Protein AF-A0A930DMR0-F1 (afdb_monomer)

Foldseek 3Di:
DAQDCLQPLQAGHPFDFDWDQVCLVPHDDDAFFFFKFFQFWQDPPVRDTDGDDPPCADPVPRDNDPPTGTDIDTFGFHDDAFKKKKKDFDDWDALVQPDPDPCVVDGDIFTFIFMDINNHTDDLPSASGTAGDPCPPRNIDTDTAHPQWTQTGHSPRNPDPGLSPPPPCSIDGSVRTGTTTFFGPPPVVRTDGRD

Sequence (195 aa):
TIPTGSMENTIMAGSRVFGSRLVYRFGEVKRNDIAIFLYGYKCRNDGQTYRETDRGTCPLCGREDKRNQPIYYVKRVIGMPGDHIEIKKTGEVDASYITKLNVRSASGKIPVGTVYVNGEEIKENYLPEPMIVDGNQFPEIDVTVPDNCYFMMGDNRNNSADARFWGVNQFVKREKMLAKVYICYWPLNRFGMVK

pLDDT: mean 88.48, std 9.95, range [50.25, 98.62]

InterPro domains:
  IPR000223 Peptidase S26A, signal peptidase I [PR00727] (73-85)
  IPR000223 Peptidase S26A, signal peptidase I [PR00727] (145-164)
  IPR000223 Peptidase S26A, signal peptidase I [PTHR43390] (2-192)
  IPR000223 Peptidase S26A, signal peptidase I [TIGR02227] (113-189)
  IPR019533 Peptidase S26 [PF10502] (2-186)
  IPR019533 Peptidase S26 [cd06530] (1-181)
  IPR019757 Peptidase S26A, signal peptidase I, lysine active site [PS00760] (75-87)
  IPR036286 LexA/Signal peptidase-like superfamily [SSF51306] (1-194)

Structure (mmCIF, N/CA/C/O backbone):
data_AF-A0A930DMR0-F1
#
_entry.id   AF-A0A930DMR0-F1
#
loop_
_atom_site.group_PDB
_atom_site.id
_atom_site.type_symbol
_atom_site.label_atom_id
_atom_site.label_alt_id
_atom_site.label_comp_id
_atom_site.label_asym_id
_atom_site.label_entity_id
_atom_site.label_seq_id
_atom_site.pdbx_PDB_ins_code
_atom_site.Cartn_x
_atom_site.Cartn_y
_atom_site.Cartn_z
_atom_site.occupancy
_atom_site.B_iso_or_equiv
_atom_site.auth_seq_id
_atom_site.auth_comp_id
_atom_site.auth_asym_id
_atom_site.auth_atom_id
_atom_site.pdbx_PDB_model_num
ATOM 1 N N . THR A 1 1 ? 15.102 -7.385 3.796 1.00 83.38 1 THR A N 1
ATOM 2 C CA . THR A 1 1 ? 14.699 -6.764 5.075 1.00 83.38 1 THR A CA 1
ATOM 3 C C . THR A 1 1 ? 13.739 -5.640 4.793 1.00 83.38 1 THR A C 1
ATOM 5 O O . THR A 1 1 ? 13.904 -4.979 3.776 1.00 83.38 1 THR A O 1
ATOM 8 N N . ILE A 1 2 ? 12.746 -5.447 5.652 1.00 86.12 2 ILE A N 1
ATOM 9 C CA . ILE A 1 2 ? 11.727 -4.406 5.514 1.00 86.12 2 ILE A CA 1
ATOM 10 C C . ILE A 1 2 ? 12.267 -3.114 6.132 1.00 86.12 2 ILE A C 1
ATOM 12 O O . ILE A 1 2 ? 12.567 -3.112 7.326 1.00 86.12 2 ILE A O 1
ATOM 16 N N . PRO A 1 3 ? 12.446 -2.040 5.348 1.00 82.19 3 PRO A N 1
ATOM 17 C CA . PRO A 1 3 ? 13.171 -0.863 5.816 1.00 82.19 3 PRO A CA 1
ATOM 18 C C . PRO A 1 3 ? 12.309 0.101 6.641 1.00 82.19 3 PRO A C 1
ATOM 20 O O . PRO A 1 3 ? 12.854 0.848 7.444 1.00 82.19 3 PRO A O 1
ATOM 23 N N . THR A 1 4 ? 10.984 0.106 6.457 1.00 88.38 4 THR A N 1
ATOM 24 C CA . THR A 1 4 ? 10.085 1.118 7.040 1.00 88.38 4 THR A CA 1
ATOM 25 C C . THR A 1 4 ? 8.878 0.499 7.745 1.00 88.38 4 THR A C 1
ATOM 27 O O . THR A 1 4 ? 8.494 -0.635 7.466 1.00 88.38 4 THR A O 1
ATOM 30 N N . GLY A 1 5 ? 8.254 1.265 8.646 1.00 87.56 5 GLY A N 1
ATOM 31 C CA . GLY A 1 5 ? 7.064 0.875 9.418 1.00 87.56 5 GLY A CA 1
ATOM 32 C C . GLY A 1 5 ? 5.724 1.120 8.713 1.00 87.56 5 GLY A C 1
ATOM 33 O O . GLY A 1 5 ? 4.697 1.213 9.371 1.00 87.56 5 GLY A O 1
ATOM 34 N N . SER A 1 6 ? 5.699 1.248 7.384 1.00 89.31 6 SER A N 1
ATOM 35 C CA . SER A 1 6 ? 4.444 1.527 6.653 1.00 89.31 6 SER A CA 1
ATOM 36 C C . SER A 1 6 ? 3.433 0.369 6.665 1.00 89.31 6 SER A C 1
ATOM 38 O O . SER A 1 6 ? 2.252 0.578 6.414 1.00 89.31 6 SER A O 1
ATOM 40 N N . MET A 1 7 ? 3.897 -0.845 6.967 1.00 92.56 7 MET A N 1
ATOM 41 C CA . MET A 1 7 ? 3.078 -2.054 7.109 1.00 92.56 7 MET A CA 1
ATOM 42 C C . MET A 1 7 ? 3.017 -2.519 8.570 1.00 92.56 7 MET A C 1
ATOM 44 O O . MET A 1 7 ? 2.827 -3.701 8.824 1.00 92.56 7 MET A O 1
ATOM 48 N N . GLU A 1 8 ? 3.267 -1.635 9.540 1.00 86.44 8 GLU A N 1
ATOM 49 C CA . GLU A 1 8 ? 3.301 -2.002 10.961 1.00 86.44 8 GLU A CA 1
ATOM 50 C C . GLU A 1 8 ? 2.006 -2.691 11.421 1.00 86.44 8 GLU A C 1
ATOM 52 O O . GLU A 1 8 ? 0.954 -2.463 10.834 1.00 86.44 8 GLU A O 1
ATOM 57 N N . ASN A 1 9 ? 2.097 -3.516 12.471 1.00 84.50 9 ASN A N 1
ATOM 58 C CA . ASN A 1 9 ? 1.110 -4.523 12.900 1.00 84.50 9 ASN A CA 1
ATOM 59 C C . ASN A 1 9 ? 1.088 -5.788 12.020 1.00 84.50 9 ASN A C 1
ATOM 61 O O . ASN A 1 9 ? 0.971 -6.895 12.537 1.00 84.50 9 ASN A O 1
ATOM 65 N N . THR A 1 10 ? 1.344 -5.642 10.721 1.00 85.19 10 THR A N 1
ATOM 66 C CA . THR A 1 10 ? 1.381 -6.758 9.763 1.00 85.19 10 THR A CA 1
ATOM 67 C C . THR A 1 10 ? 2.808 -7.229 9.472 1.00 85.19 10 THR A C 1
ATOM 69 O O . THR A 1 10 ? 3.149 -8.405 9.594 1.00 85.19 10 THR A O 1
ATOM 72 N N . ILE A 1 11 ? 3.683 -6.291 9.111 1.00 86.06 11 ILE A N 1
ATOM 73 C CA . ILE A 1 11 ? 5.115 -6.479 8.891 1.00 86.06 11 ILE A CA 1
ATOM 74 C C . ILE A 1 11 ? 5.859 -5.294 9.511 1.00 86.06 11 ILE A C 1
ATOM 76 O O . ILE A 1 11 ? 5.866 -4.177 8.993 1.00 86.06 11 ILE A O 1
ATOM 80 N N . MET A 1 12 ? 6.552 -5.556 10.613 1.00 85.12 12 MET A N 1
ATOM 81 C CA . MET A 1 12 ? 7.315 -4.537 11.332 1.00 85.12 12 MET A CA 1
ATOM 82 C C . MET A 1 12 ? 8.614 -4.176 10.597 1.00 85.12 12 MET A C 1
ATOM 84 O O . MET A 1 12 ? 9.249 -5.043 9.982 1.00 85.12 12 MET A O 1
ATOM 88 N N . ALA A 1 13 ? 9.074 -2.931 10.742 1.00 86.56 13 ALA A N 1
ATOM 89 C CA . ALA A 1 13 ? 10.401 -2.521 10.283 1.00 86.56 13 ALA A CA 1
ATOM 90 C C . ALA A 1 13 ? 11.501 -3.431 10.872 1.00 86.56 13 ALA A C 1
ATOM 92 O O . ALA A 1 13 ? 11.400 -3.907 12.005 1.00 86.56 13 ALA A O 1
ATOM 93 N N . GLY A 1 14 ? 12.530 -3.722 10.075 1.00 86.62 14 GLY A N 1
ATOM 94 C CA . GLY A 1 14 ? 13.606 -4.657 10.418 1.00 86.62 14 GLY A CA 1
ATOM 95 C C . GLY A 1 14 ? 13.269 -6.138 10.199 1.00 86.62 14 GLY A C 1
ATOM 96 O O . GLY A 1 14 ? 14.177 -6.972 10.215 1.00 86.62 14 GLY A O 1
ATOM 97 N N . SER A 1 15 ? 12.003 -6.484 9.931 1.00 88.56 15 SER A N 1
ATOM 98 C CA . SER A 1 15 ? 11.612 -7.876 9.680 1.00 88.56 15 SER A CA 1
ATOM 99 C C . SER A 1 15 ? 12.205 -8.405 8.373 1.00 88.56 15 SER A C 1
ATOM 101 O O . SER A 1 15 ? 12.423 -7.662 7.404 1.00 88.56 15 SER A O 1
ATOM 103 N N . ARG A 1 16 ? 12.461 -9.712 8.314 1.00 89.44 16 ARG A N 1
ATOM 104 C CA . ARG A 1 16 ? 12.811 -10.409 7.073 1.00 89.44 16 ARG A CA 1
ATOM 105 C C . ARG A 1 16 ? 11.646 -11.292 6.666 1.00 89.44 16 ARG A C 1
ATOM 107 O O . ARG A 1 16 ? 11.113 -12.043 7.480 1.00 89.44 16 ARG A O 1
ATOM 114 N N . VAL A 1 17 ? 11.254 -11.162 5.404 1.00 90.69 17 VAL A N 1
ATOM 115 C CA . VAL A 1 17 ? 10.067 -11.814 4.864 1.00 90.69 17 VAL A CA 1
ATOM 116 C C . VAL A 1 17 ? 10.424 -12.678 3.669 1.00 90.69 17 VAL A C 1
ATOM 118 O O . VAL A 1 17 ? 11.337 -12.354 2.907 1.00 90.69 17 VAL A O 1
ATOM 121 N N . PHE A 1 18 ? 9.685 -13.765 3.507 1.00 89.50 18 PHE A N 1
ATOM 122 C CA . PHE A 1 18 ? 9.678 -14.574 2.305 1.00 89.50 18 PHE A CA 1
ATOM 123 C C . PHE A 1 18 ? 8.514 -14.134 1.418 1.00 89.50 18 PHE A C 1
ATOM 125 O O . PHE A 1 18 ? 7.365 -14.051 1.870 1.00 89.50 18 PHE A O 1
ATOM 132 N N . GLY A 1 19 ? 8.819 -13.863 0.151 1.00 87.50 19 GLY A N 1
ATOM 133 C CA . GLY A 1 19 ? 7.823 -13.562 -0.865 1.00 87.50 19 GLY A CA 1
ATOM 134 C C . GLY A 1 19 ? 8.024 -14.404 -2.118 1.00 87.50 19 GLY A C 1
ATOM 135 O O . GLY A 1 19 ? 9.156 -14.682 -2.511 1.00 87.50 19 GLY A O 1
ATOM 136 N N . SER A 1 20 ? 6.924 -14.800 -2.757 1.00 88.50 20 SER A N 1
ATOM 137 C CA . SER A 1 20 ? 6.944 -15.588 -3.988 1.00 88.50 20 SER A CA 1
ATOM 138 C C . SER A 1 20 ? 6.762 -14.693 -5.206 1.00 88.50 20 SER A C 1
ATOM 140 O O . SER A 1 20 ? 5.724 -14.049 -5.370 1.00 88.50 20 SER A O 1
ATOM 142 N N . ARG A 1 21 ? 7.763 -14.695 -6.091 1.00 87.88 21 ARG A N 1
ATOM 143 C CA . ARG A 1 21 ? 7.686 -14.048 -7.412 1.00 87.88 21 ARG A CA 1
ATOM 144 C C . ARG A 1 21 ? 6.840 -14.841 -8.407 1.00 87.88 21 ARG A C 1
ATOM 146 O O . ARG A 1 21 ? 6.304 -14.277 -9.355 1.00 87.88 21 ARG A O 1
ATOM 153 N N . LEU A 1 22 ? 6.727 -16.155 -8.200 1.00 81.31 22 LEU A N 1
ATOM 154 C CA . LEU A 1 22 ? 6.021 -17.057 -9.114 1.00 81.31 22 LEU A CA 1
ATOM 155 C C . LEU A 1 22 ? 4.528 -16.727 -9.192 1.00 81.31 22 LEU A C 1
ATOM 157 O O . LEU A 1 22 ? 3.945 -16.840 -10.264 1.00 81.31 22 LEU A O 1
ATOM 161 N N . VAL A 1 23 ? 3.945 -16.251 -8.087 1.00 82.56 23 VAL A N 1
ATOM 162 C CA . VAL A 1 23 ? 2.521 -15.890 -8.003 1.00 82.56 23 VAL A CA 1
ATOM 163 C C . VAL A 1 23 ? 2.161 -14.820 -9.021 1.00 82.56 23 VAL A C 1
ATOM 165 O O . VAL A 1 23 ? 1.195 -14.986 -9.746 1.00 82.56 23 VAL A O 1
ATOM 168 N N . TYR A 1 24 ? 2.948 -13.752 -9.133 1.00 87.38 24 TYR A N 1
ATOM 169 C CA . TYR A 1 24 ? 2.635 -12.675 -10.077 1.00 87.38 24 TYR A CA 1
ATOM 170 C C . TYR A 1 24 ? 3.151 -12.941 -11.489 1.00 87.38 24 TYR A C 1
ATOM 172 O O . TYR A 1 24 ? 2.665 -12.319 -12.433 1.00 87.38 24 TYR A O 1
ATOM 180 N N . ARG A 1 25 ? 4.091 -13.884 -11.644 1.00 82.62 25 ARG A N 1
ATOM 181 C CA . ARG A 1 25 ? 4.576 -14.343 -12.950 1.00 82.62 25 ARG A CA 1
ATOM 182 C C . ARG A 1 25 ? 3.583 -15.263 -13.662 1.00 82.62 25 ARG A C 1
ATOM 184 O O . ARG A 1 25 ? 3.465 -15.169 -14.876 1.00 82.62 25 ARG A O 1
ATOM 191 N N . PHE A 1 26 ? 2.914 -16.150 -12.928 1.00 82.19 26 PHE A N 1
ATOM 192 C CA . PHE A 1 26 ? 2.044 -17.189 -13.499 1.00 82.19 26 PHE A CA 1
ATOM 193 C C . PHE A 1 26 ? 0.591 -17.117 -13.028 1.00 82.19 26 PHE A C 1
ATOM 195 O O . PHE A 1 26 ? -0.236 -17.901 -13.477 1.00 82.19 26 PHE A O 1
ATOM 202 N N . GLY A 1 27 ? 0.276 -16.200 -12.121 1.00 86.69 27 GLY A N 1
ATOM 203 C CA . GLY A 1 27 ? -1.064 -15.993 -11.599 1.00 86.69 27 GLY A CA 1
ATOM 204 C C . GLY A 1 27 ? -1.421 -14.517 -11.528 1.00 86.69 27 GLY A C 1
ATOM 205 O O . GLY A 1 27 ? -0.739 -13.646 -12.076 1.00 86.69 27 GLY A O 1
ATOM 206 N N . GLU A 1 28 ? -2.518 -14.254 -10.835 1.00 87.94 28 GLU A N 1
ATOM 207 C CA . GLU A 1 28 ? -3.099 -12.927 -10.704 1.00 87.94 28 GLU A CA 1
ATOM 208 C C . GLU A 1 28 ? -2.800 -12.329 -9.332 1.00 87.94 28 GLU A C 1
ATOM 210 O O . GLU A 1 28 ? -2.684 -13.035 -8.326 1.00 87.94 28 GLU A O 1
ATOM 215 N N . VAL A 1 29 ? -2.680 -11.004 -9.307 1.00 94.38 29 VAL A N 1
ATOM 216 C CA . VAL A 1 29 ? -2.697 -10.235 -8.063 1.00 94.38 29 VAL A CA 1
ATOM 217 C C . VAL A 1 29 ? -4.107 -10.318 -7.489 1.00 94.38 29 VAL A C 1
ATOM 219 O O . VAL A 1 29 ? -5.074 -10.227 -8.243 1.00 94.38 29 VAL A O 1
ATOM 222 N N . LYS A 1 30 ? -4.240 -10.477 -6.174 1.00 95.25 30 LYS A N 1
ATOM 223 C CA . LYS A 1 30 ? -5.538 -10.495 -5.494 1.00 95.25 30 LYS A CA 1
ATOM 224 C C . LYS A 1 30 ? -5.656 -9.334 -4.517 1.00 95.25 30 LYS A C 1
ATOM 226 O O . LYS A 1 30 ? -4.662 -8.882 -3.946 1.00 95.25 30 LYS A O 1
ATOM 231 N N . ARG A 1 31 ? -6.892 -8.884 -4.281 1.00 95.50 31 ARG A N 1
ATOM 232 C CA . ARG A 1 31 ? -7.194 -7.930 -3.207 1.00 95.50 31 ARG A CA 1
ATOM 233 C C . ARG A 1 31 ? -6.685 -8.489 -1.878 1.00 95.50 31 ARG A C 1
ATOM 235 O O . ARG A 1 31 ? -6.762 -9.694 -1.640 1.00 95.50 31 ARG A O 1
ATOM 242 N N . ASN A 1 32 ? -6.176 -7.608 -1.026 1.00 94.69 32 ASN A N 1
ATOM 243 C CA . ASN A 1 32 ? -5.527 -7.896 0.252 1.00 94.69 32 ASN A CA 1
ATOM 244 C C . ASN A 1 32 ? -4.160 -8.584 0.168 1.00 94.69 32 ASN A C 1
ATOM 246 O O . ASN A 1 32 ? -3.552 -8.805 1.217 1.00 94.69 32 ASN A O 1
ATOM 250 N N . ASP A 1 33 ? -3.628 -8.864 -1.026 1.00 95.44 33 ASP A N 1
ATOM 251 C CA . ASP A 1 33 ? -2.248 -9.320 -1.143 1.00 95.44 33 ASP A CA 1
ATOM 252 C C . ASP A 1 33 ? -1.291 -8.259 -0.598 1.00 95.44 33 ASP A C 1
ATOM 254 O O . ASP A 1 33 ? -1.379 -7.077 -0.930 1.00 95.44 33 ASP A O 1
ATOM 258 N N . ILE A 1 34 ? -0.319 -8.694 0.199 1.00 95.75 34 ILE A N 1
ATOM 259 C CA . ILE A 1 34 ? 0.804 -7.848 0.587 1.00 95.75 34 ILE A CA 1
ATOM 260 C C . ILE A 1 34 ? 1.874 -8.020 -0.476 1.00 95.75 34 ILE A C 1
ATOM 262 O O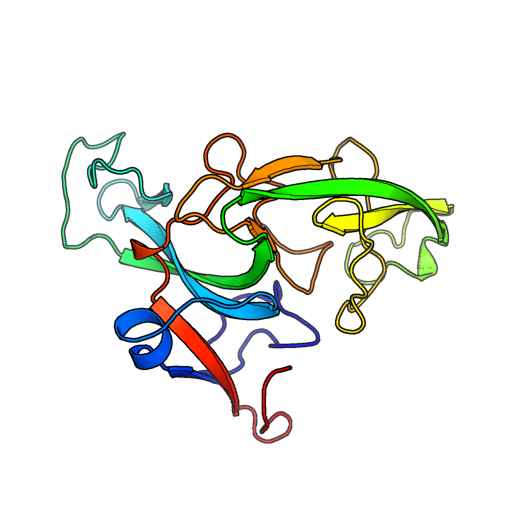 . ILE A 1 34 ? 2.518 -9.067 -0.577 1.00 95.75 34 ILE A O 1
ATOM 266 N N . ALA A 1 35 ? 2.035 -7.004 -1.310 1.00 95.56 35 ALA A N 1
ATOM 267 C CA . ALA A 1 35 ? 2.852 -7.077 -2.503 1.00 95.56 35 ALA A CA 1
ATOM 268 C C . ALA A 1 35 ? 4.138 -6.270 -2.358 1.00 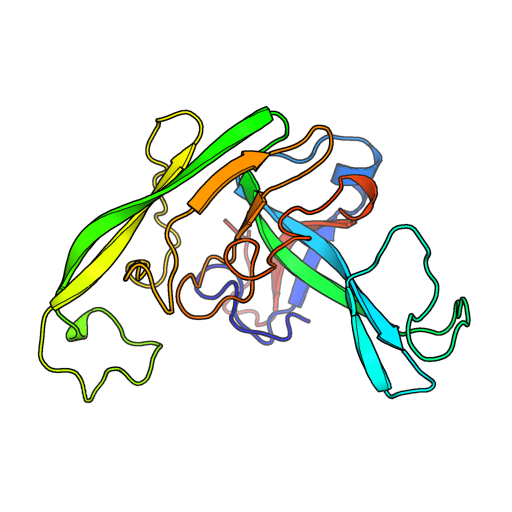95.56 35 ALA A C 1
ATOM 270 O O . ALA A 1 35 ? 4.133 -5.140 -1.870 1.00 95.56 35 ALA A O 1
ATOM 271 N N . ILE A 1 36 ? 5.226 -6.845 -2.860 1.00 94.69 36 ILE A N 1
ATOM 272 C CA . ILE A 1 36 ? 6.455 -6.140 -3.199 1.00 94.69 36 ILE A CA 1
ATOM 273 C C . ILE A 1 36 ? 6.341 -5.705 -4.657 1.00 94.69 36 ILE A C 1
ATOM 275 O O . ILE A 1 36 ? 6.090 -6.543 -5.529 1.00 94.69 36 ILE A O 1
ATOM 279 N N . PHE A 1 37 ? 6.559 -4.425 -4.930 1.00 93.69 37 PHE A N 1
ATOM 280 C CA . PHE A 1 37 ? 6.542 -3.874 -6.284 1.00 93.69 37 PHE A CA 1
ATOM 281 C C . PHE A 1 37 ? 7.657 -2.848 -6.479 1.00 93.69 37 PHE A C 1
ATOM 283 O O . PHE A 1 37 ? 8.183 -2.283 -5.514 1.00 93.69 37 PHE A O 1
ATOM 290 N N . LEU A 1 38 ? 8.041 -2.640 -7.737 1.00 91.75 38 LEU A N 1
ATOM 291 C CA . LEU A 1 38 ? 8.982 -1.597 -8.126 1.00 91.75 38 LEU A CA 1
ATOM 292 C C . LEU A 1 38 ? 8.270 -0.245 -8.035 1.00 91.75 38 LEU A C 1
ATOM 294 O O . LEU A 1 38 ? 7.348 0.032 -8.795 1.00 91.75 38 LEU A O 1
ATOM 298 N N . TYR A 1 39 ? 8.668 0.574 -7.065 1.00 90.56 39 TYR A N 1
ATOM 299 C CA . TYR A 1 39 ? 8.138 1.927 -6.909 1.00 90.56 39 TYR A CA 1
ATOM 300 C C . TYR A 1 39 ? 8.871 2.904 -7.827 1.00 90.56 39 TYR A C 1
ATOM 302 O O . TYR A 1 39 ? 8.273 3.802 -8.409 1.00 90.56 39 TYR A O 1
ATOM 310 N N . GLY A 1 40 ? 10.180 2.737 -7.967 1.00 89.06 40 GLY A N 1
ATOM 311 C CA . GLY A 1 40 ? 10.995 3.663 -8.729 1.00 89.06 40 GLY A CA 1
ATOM 312 C C . GLY A 1 40 ? 12.460 3.309 -8.649 1.00 89.06 40 GLY A C 1
ATOM 313 O O . GLY A 1 40 ? 12.825 2.159 -8.402 1.00 89.06 40 GLY A O 1
ATOM 314 N N . TYR A 1 41 ? 13.308 4.308 -8.823 1.00 86.50 41 TYR A N 1
ATOM 315 C CA . TYR A 1 41 ? 14.745 4.140 -8.744 1.00 86.50 41 TYR A CA 1
ATOM 316 C C . TYR A 1 41 ? 15.417 5.378 -8.159 1.00 86.50 41 TYR A C 1
ATOM 318 O O . TYR A 1 41 ? 14.928 6.502 -8.282 1.00 86.50 41 TYR A O 1
ATOM 326 N N . LYS A 1 42 ? 16.576 5.167 -7.543 1.00 87.88 42 LYS A N 1
ATOM 327 C CA . LYS A 1 42 ? 17.515 6.232 -7.210 1.00 87.88 42 LYS A CA 1
ATOM 328 C C . LYS A 1 42 ? 18.499 6.382 -8.359 1.00 87.88 42 LYS A C 1
ATOM 330 O O . LYS A 1 42 ? 19.207 5.428 -8.703 1.00 87.88 42 LYS A O 1
ATOM 335 N N . CYS A 1 43 ? 18.527 7.564 -8.958 1.00 85.00 43 CYS A N 1
ATOM 336 C CA . CYS A 1 43 ? 19.478 7.896 -10.002 1.00 85.00 43 CYS A CA 1
ATOM 337 C C . CYS A 1 43 ? 20.882 7.989 -9.402 1.00 85.00 43 CYS A C 1
ATOM 339 O O . CYS A 1 43 ? 21.101 8.632 -8.374 1.00 85.00 43 CYS A O 1
ATOM 341 N N . ARG A 1 44 ? 21.851 7.332 -10.041 1.00 83.56 44 ARG A N 1
ATOM 342 C CA . ARG A 1 44 ? 23.237 7.334 -9.559 1.00 83.56 44 ARG A CA 1
ATOM 343 C C . ARG A 1 44 ? 23.927 8.689 -9.742 1.00 83.56 44 ARG A C 1
ATOM 345 O O . ARG A 1 44 ? 24.800 9.023 -8.949 1.00 83.56 44 ARG A O 1
ATOM 352 N N . ASN A 1 45 ? 23.567 9.433 -10.787 1.00 82.81 45 ASN A N 1
ATOM 353 C CA . ASN A 1 45 ? 24.294 10.640 -11.185 1.00 82.81 45 ASN A CA 1
ATOM 354 C C . ASN A 1 45 ? 23.895 11.875 -10.377 1.00 82.81 45 ASN A C 1
ATOM 356 O O . ASN A 1 45 ? 24.768 12.641 -9.991 1.00 82.81 45 ASN A O 1
ATOM 360 N N . ASP A 1 46 ? 22.599 12.073 -10.133 1.00 83.50 46 ASP A N 1
ATOM 361 C CA . ASP A 1 46 ? 22.098 13.211 -9.348 1.00 83.50 46 ASP A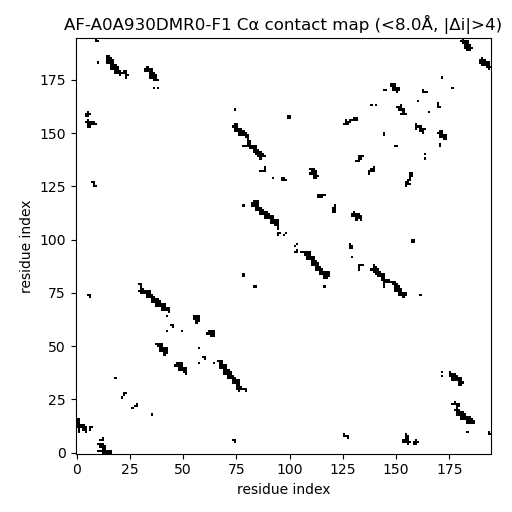 CA 1
ATOM 362 C C . ASP A 1 46 ? 21.751 12.827 -7.897 1.00 83.50 46 ASP A C 1
ATOM 364 O O . ASP A 1 46 ? 21.549 13.699 -7.057 1.00 83.50 46 ASP A O 1
ATOM 368 N N . GLY A 1 47 ? 21.694 11.527 -7.580 1.00 82.81 47 GLY A N 1
ATOM 369 C CA . GLY A 1 47 ? 21.356 11.019 -6.252 1.00 82.81 47 GLY A CA 1
ATOM 370 C C . GLY A 1 47 ? 19.870 11.106 -5.890 1.00 82.81 47 GLY A C 1
ATOM 371 O O . GLY A 1 47 ? 19.497 10.665 -4.800 1.00 82.81 47 GLY A O 1
ATOM 372 N N . GLN A 1 48 ? 19.024 11.626 -6.778 1.00 86.25 48 GLN A N 1
ATOM 373 C CA . GLN A 1 48 ? 17.602 11.834 -6.545 1.00 86.25 48 GLN A CA 1
ATOM 374 C C . GLN A 1 48 ? 16.800 10.556 -6.786 1.00 86.25 48 GLN A C 1
ATOM 376 O O . GLN A 1 48 ? 17.205 9.640 -7.507 1.00 86.25 48 GLN A O 1
ATOM 381 N N . THR A 1 49 ? 15.638 10.487 -6.140 1.00 86.00 49 THR A N 1
ATOM 382 C CA . THR A 1 49 ? 14.694 9.384 -6.309 1.00 86.00 49 THR A CA 1
ATOM 383 C C . THR A 1 49 ? 13.607 9.784 -7.283 1.00 86.00 49 THR A C 1
ATOM 385 O O . THR A 1 49 ? 12.935 10.794 -7.091 1.00 86.00 49 THR A O 1
ATOM 388 N N . TYR A 1 50 ? 13.395 8.943 -8.284 1.00 83.50 50 TYR A N 1
ATOM 389 C CA . TYR A 1 50 ? 12.335 9.109 -9.257 1.00 83.50 50 TYR A CA 1
ATOM 390 C C . TYR A 1 50 ? 11.402 7.919 -9.180 1.00 83.50 50 TYR A C 1
ATOM 392 O O . TYR A 1 50 ? 11.832 6.765 -9.095 1.00 83.50 50 TYR A O 1
ATOM 400 N N . ARG A 1 51 ? 10.106 8.205 -9.240 1.00 80.94 51 ARG A N 1
ATOM 401 C CA . ARG A 1 51 ? 9.136 7.173 -9.566 1.00 80.94 51 ARG A CA 1
ATOM 402 C C . ARG A 1 51 ? 9.388 6.727 -10.998 1.00 80.94 51 ARG A C 1
ATOM 404 O O . ARG A 1 51 ? 9.696 7.551 -11.859 1.00 80.94 51 ARG A O 1
ATOM 411 N N . GLU A 1 52 ? 9.306 5.426 -11.235 1.00 68.25 52 GLU A N 1
ATOM 412 C CA . GLU A 1 52 ? 9.490 4.912 -12.584 1.00 68.25 52 GLU A CA 1
ATOM 413 C C . GLU A 1 52 ? 8.394 5.492 -13.484 1.00 68.25 52 GLU A C 1
ATOM 415 O O . GLU A 1 52 ? 7.204 5.325 -13.220 1.00 68.25 52 GLU A O 1
ATOM 420 N N . THR A 1 53 ? 8.810 6.222 -14.515 1.00 59.47 53 THR A N 1
ATOM 421 C CA . THR A 1 53 ? 7.953 6.585 -15.643 1.00 59.47 53 THR A CA 1
ATOM 422 C C . THR A 1 53 ? 8.230 5.591 -16.762 1.00 59.47 53 THR A C 1
ATOM 424 O O . THR A 1 53 ? 9.320 5.017 -16.820 1.00 59.47 53 THR A O 1
ATOM 427 N N . ASP A 1 54 ? 7.283 5.415 -17.682 1.00 54.41 54 ASP A N 1
ATOM 428 C CA . ASP A 1 54 ? 7.401 4.479 -18.815 1.00 54.41 54 ASP A CA 1
ATOM 429 C C . ASP A 1 54 ? 8.655 4.694 -19.682 1.00 54.41 54 ASP A C 1
ATOM 431 O O . ASP A 1 54 ? 8.998 3.850 -20.501 1.00 54.41 54 ASP A O 1
ATOM 435 N N . ARG A 1 55 ? 9.357 5.819 -19.500 1.00 57.78 55 ARG A N 1
ATOM 436 C CA . ARG A 1 55 ? 10.535 6.197 -20.277 1.00 57.78 55 ARG A CA 1
ATOM 437 C C . ARG A 1 55 ? 11.857 5.658 -19.733 1.00 57.78 55 ARG A C 1
ATOM 439 O O . ARG A 1 55 ? 12.834 5.775 -20.449 1.00 57.78 55 ARG A O 1
ATOM 446 N N . GLY A 1 56 ? 11.947 5.151 -18.496 1.00 63.12 56 GLY A N 1
ATOM 447 C CA . GLY A 1 56 ? 13.200 4.597 -17.925 1.00 63.12 56 GLY A CA 1
ATOM 448 C C . GLY A 1 56 ? 14.398 5.568 -17.800 1.00 63.12 56 GLY A C 1
ATOM 449 O O . GLY A 1 56 ? 15.412 5.236 -17.184 1.00 63.12 56 GLY A O 1
ATOM 450 N N . THR A 1 57 ? 14.272 6.779 -18.339 1.00 72.69 57 THR A N 1
ATOM 451 C CA . THR A 1 57 ? 15.285 7.833 -18.394 1.00 72.69 57 THR A CA 1
ATOM 452 C C . THR A 1 57 ? 15.148 8.773 -17.205 1.00 72.69 57 THR A C 1
ATOM 454 O O . THR A 1 57 ? 14.044 9.210 -16.872 1.00 72.69 57 THR A O 1
ATOM 457 N N . CYS A 1 58 ? 16.273 9.128 -16.580 1.00 76.00 58 CYS A N 1
ATOM 458 C CA . CYS A 1 58 ? 16.282 10.165 -15.551 1.00 76.00 58 CYS A CA 1
ATOM 459 C C . CYS A 1 58 ? 15.867 11.523 -16.154 1.00 76.00 58 CYS A C 1
ATOM 461 O O . CYS A 1 58 ? 16.513 11.968 -17.106 1.00 76.00 58 CYS A O 1
ATOM 463 N N . PRO A 1 59 ? 14.851 12.215 -15.602 1.00 77.94 59 PRO A N 1
ATOM 464 C CA . PRO A 1 59 ? 14.354 13.469 -16.168 1.00 77.94 59 PRO A CA 1
ATOM 465 C C . PRO A 1 59 ? 15.357 14.624 -16.066 1.00 77.94 59 PRO A C 1
ATOM 467 O O . PRO A 1 59 ? 15.286 15.544 -16.873 1.00 77.94 59 PRO A O 1
ATOM 470 N N . LEU A 1 60 ? 16.292 14.586 -15.108 1.00 80.19 60 LEU A N 1
ATOM 471 C CA . LEU A 1 60 ? 17.312 15.629 -14.965 1.00 80.19 60 LEU A CA 1
ATOM 472 C C . LEU A 1 60 ? 18.551 15.363 -15.819 1.00 80.19 60 LEU A C 1
ATOM 474 O O . LEU A 1 60 ? 19.017 16.254 -16.519 1.00 80.19 60 LEU A O 1
ATOM 478 N N . CYS A 1 61 ? 19.111 14.152 -15.764 1.00 78.06 61 CYS A N 1
ATOM 479 C CA . CYS A 1 61 ? 20.375 13.870 -16.451 1.00 78.06 61 CYS A CA 1
ATOM 480 C C . CYS A 1 61 ? 20.207 13.286 -17.863 1.00 78.06 61 CYS A C 1
ATOM 482 O O . CYS A 1 61 ? 21.201 13.139 -18.573 1.00 78.06 61 CYS A O 1
ATOM 484 N N . GLY A 1 62 ? 18.980 12.940 -18.274 1.00 74.50 62 GLY A N 1
ATOM 485 C CA . GLY A 1 62 ? 18.657 12.476 -19.627 1.00 74.50 62 GLY A CA 1
ATOM 486 C C . GLY A 1 62 ? 19.205 11.093 -19.989 1.00 74.50 62 GLY A C 1
ATOM 487 O O . GLY A 1 62 ? 19.195 10.726 -21.160 1.00 74.50 62 GLY A O 1
ATOM 488 N N . ARG A 1 63 ? 19.705 10.318 -19.016 1.00 69.69 63 ARG A N 1
ATOM 489 C CA . ARG A 1 63 ? 20.296 8.991 -19.255 1.00 69.69 63 ARG A CA 1
ATOM 490 C C . ARG A 1 63 ? 19.347 7.870 -18.843 1.00 69.69 63 ARG A C 1
ATOM 492 O O . ARG A 1 63 ? 18.845 7.867 -17.717 1.00 69.69 63 ARG A O 1
ATOM 499 N N . GLU A 1 64 ? 19.165 6.896 -19.730 1.00 69.00 64 GLU A N 1
ATOM 500 C CA . GLU A 1 64 ? 18.737 5.548 -19.352 1.00 69.00 64 GLU A CA 1
ATOM 501 C C . GLU A 1 64 ? 19.922 4.865 -18.670 1.00 69.00 64 GLU A C 1
ATOM 503 O O . GLU A 1 64 ? 20.947 4.600 -19.303 1.00 69.00 64 GLU A O 1
ATOM 508 N N . ASP A 1 65 ? 19.827 4.613 -17.366 1.00 63.84 65 ASP A N 1
ATOM 509 C CA . ASP A 1 65 ? 20.923 3.981 -16.636 1.00 63.84 65 ASP A CA 1
ATOM 510 C C . ASP A 1 65 ? 20.476 2.665 -16.001 1.00 63.84 65 ASP A C 1
ATOM 512 O O . ASP A 1 65 ? 19.820 2.627 -14.959 1.00 63.84 65 ASP A O 1
ATOM 516 N N . LYS A 1 66 ? 20.913 1.560 -16.618 1.00 66.56 66 LYS A N 1
ATOM 517 C CA . LYS A 1 66 ? 20.749 0.185 -16.114 1.00 66.56 66 LYS A CA 1
ATOM 518 C C . LYS A 1 66 ? 21.423 -0.039 -14.750 1.00 66.56 66 LYS A C 1
ATOM 520 O O . LYS A 1 66 ? 21.235 -1.095 -14.153 1.00 66.56 66 LYS A O 1
ATOM 525 N N . ARG A 1 67 ? 22.229 0.915 -14.266 1.00 70.69 67 ARG A N 1
ATOM 526 C CA . ARG A 1 67 ? 22.898 0.884 -12.956 1.00 70.69 67 ARG A CA 1
ATOM 527 C C . ARG A 1 67 ? 22.179 1.703 -11.881 1.00 70.69 67 ARG A C 1
ATOM 529 O O . ARG A 1 67 ? 22.687 1.777 -10.761 1.00 70.69 67 ARG A O 1
ATOM 536 N N . ASN A 1 68 ? 21.028 2.307 -12.184 1.00 79.56 68 ASN A N 1
ATOM 537 C CA . ASN A 1 68 ? 20.201 2.949 -11.165 1.00 79.56 68 ASN A CA 1
ATOM 538 C C . ASN A 1 68 ? 19.740 1.929 -10.120 1.00 79.56 68 ASN A C 1
ATOM 540 O O . ASN A 1 68 ? 19.470 0.769 -10.430 1.00 79.56 68 ASN A O 1
ATOM 544 N N . GLN A 1 69 ? 19.663 2.364 -8.862 1.00 84.00 69 GLN A N 1
ATOM 545 C CA . GLN A 1 69 ? 19.288 1.471 -7.770 1.00 84.00 69 GLN A CA 1
ATOM 546 C C . GLN A 1 69 ? 17.760 1.372 -7.702 1.00 84.00 69 GLN A C 1
ATOM 548 O O . GLN A 1 69 ? 17.117 2.394 -7.453 1.00 84.00 69 GLN A O 1
ATOM 553 N N . PRO A 1 70 ? 17.158 0.187 -7.910 1.00 88.00 70 PRO A N 1
ATOM 554 C CA . PRO A 1 70 ? 15.712 0.035 -7.838 1.00 88.00 70 PRO A CA 1
ATOM 555 C C . PRO A 1 70 ? 15.223 0.217 -6.400 1.00 88.00 70 PRO A C 1
ATOM 557 O O . PRO A 1 70 ? 15.841 -0.255 -5.443 1.00 88.00 70 PRO A O 1
ATOM 560 N N . ILE A 1 71 ? 14.079 0.877 -6.257 1.00 89.94 71 ILE A N 1
ATOM 561 C CA . ILE A 1 71 ? 13.406 1.108 -4.984 1.00 89.94 71 ILE A CA 1
ATOM 562 C C . ILE A 1 71 ? 12.138 0.271 -4.969 1.00 89.94 71 ILE A C 1
ATOM 564 O O . ILE A 1 71 ? 11.229 0.467 -5.777 1.00 89.94 71 ILE A O 1
ATOM 568 N N . TYR A 1 72 ? 12.075 -0.650 -4.015 1.00 91.62 72 TYR A N 1
ATOM 569 C CA . TYR A 1 72 ? 10.935 -1.533 -3.826 1.00 91.62 72 TYR A CA 1
ATOM 570 C C . TYR A 1 72 ? 10.106 -1.089 -2.637 1.00 91.62 72 TYR A C 1
ATOM 572 O O . TYR A 1 72 ? 10.650 -0.815 -1.564 1.00 91.62 72 TYR A O 1
ATOM 580 N N . TYR A 1 73 ? 8.792 -1.062 -2.814 1.00 94.06 73 TYR A N 1
ATOM 581 C CA . TYR A 1 73 ? 7.844 -0.812 -1.736 1.00 94.06 73 TYR A CA 1
ATOM 582 C C . TYR A 1 73 ? 7.083 -2.090 -1.408 1.00 94.06 73 TYR A C 1
ATOM 584 O O . TYR A 1 73 ? 6.909 -2.964 -2.256 1.00 94.06 73 TYR A O 1
ATOM 592 N N . VAL A 1 74 ? 6.636 -2.176 -0.156 1.00 95.06 74 VAL A N 1
ATOM 593 C CA . VAL A 1 74 ? 5.705 -3.203 0.316 1.00 95.06 74 VAL A CA 1
ATOM 594 C C . VAL A 1 74 ? 4.435 -2.504 0.774 1.00 95.06 74 VAL A C 1
ATOM 596 O O . VAL A 1 74 ? 4.517 -1.574 1.585 1.00 95.06 74 VAL A O 1
ATOM 599 N N . LYS A 1 75 ? 3.299 -2.892 0.194 1.00 96.69 75 LYS A N 1
ATOM 600 C CA . LYS A 1 75 ? 1.960 -2.352 0.477 1.00 96.69 75 LYS A CA 1
ATOM 601 C C . LYS A 1 75 ? 0.912 -3.449 0.288 1.00 96.69 75 LYS A C 1
ATOM 603 O O . LYS A 1 75 ? 1.191 -4.453 -0.371 1.00 96.69 75 LYS A O 1
ATOM 608 N N . ARG A 1 76 ? -0.282 -3.244 0.831 1.00 97.44 76 ARG A N 1
ATOM 609 C CA . ARG A 1 76 ? -1.455 -4.079 0.579 1.00 97.44 76 ARG A CA 1
ATOM 610 C C . ARG A 1 76 ? -2.175 -3.618 -0.686 1.00 97.44 76 ARG A C 1
ATOM 612 O O . ARG A 1 76 ? -2.304 -2.417 -0.927 1.00 97.44 76 ARG A O 1
ATOM 619 N N . VAL A 1 77 ? -2.631 -4.573 -1.490 1.00 97.94 77 VAL A N 1
ATOM 620 C CA . VAL A 1 77 ? -3.505 -4.331 -2.645 1.00 97.94 77 VAL A CA 1
ATOM 621 C C . VAL A 1 77 ? -4.907 -4.028 -2.127 1.00 97.94 77 VAL A C 1
ATOM 623 O O . VAL A 1 77 ? -5.586 -4.929 -1.635 1.00 97.94 77 VAL A O 1
ATOM 626 N N . ILE A 1 78 ? -5.331 -2.771 -2.227 1.00 98.12 78 ILE A N 1
ATOM 627 C CA . ILE A 1 78 ? -6.663 -2.336 -1.797 1.00 98.12 78 ILE A CA 1
ATOM 628 C C . ILE A 1 78 ? -7.625 -2.272 -2.969 1.00 98.12 78 ILE A C 1
ATOM 630 O O . ILE A 1 78 ? -8.727 -2.777 -2.819 1.00 98.12 78 ILE A O 1
ATOM 634 N N . GLY A 1 79 ? -7.215 -1.715 -4.111 1.00 97.88 79 GLY A N 1
ATOM 635 C CA . GLY A 1 79 ? -8.031 -1.622 -5.326 1.00 97.88 79 GLY A CA 1
ATOM 636 C C . GLY A 1 79 ? -7.472 -2.461 -6.472 1.00 97.88 79 GLY A C 1
ATOM 637 O O . GLY A 1 79 ? -6.264 -2.454 -6.726 1.00 97.88 79 GLY A O 1
ATOM 638 N N . MET A 1 80 ? -8.365 -3.174 -7.143 1.00 98.25 80 MET A N 1
ATOM 639 C CA . MET A 1 80 ? -8.164 -4.007 -8.324 1.00 98.25 80 MET A CA 1
ATOM 640 C C . MET A 1 80 ? -8.522 -3.221 -9.595 1.00 98.25 80 MET A C 1
ATOM 642 O O . MET A 1 80 ? -9.244 -2.232 -9.491 1.00 98.25 80 MET A O 1
ATOM 646 N N . PRO A 1 81 ? -8.061 -3.645 -10.788 1.00 98.25 81 PRO A N 1
ATOM 647 C CA . PRO A 1 81 ? -8.471 -3.031 -12.049 1.00 98.25 81 PRO A CA 1
ATOM 648 C C . PRO A 1 81 ? -9.995 -2.891 -12.158 1.00 98.25 81 PRO A C 1
ATOM 650 O O . PRO A 1 81 ? -10.713 -3.862 -11.919 1.00 98.25 81 PRO A O 1
ATOM 653 N N . GLY A 1 82 ? -10.467 -1.694 -12.507 1.00 97.94 82 GLY A N 1
ATOM 654 C CA . GLY A 1 82 ? -11.887 -1.371 -12.652 1.00 97.94 82 GLY A CA 1
ATOM 655 C C . GLY A 1 82 ? -12.612 -0.995 -11.358 1.00 97.94 82 GLY A C 1
ATOM 656 O O . GLY A 1 82 ? -13.739 -0.514 -11.435 1.00 97.94 82 GLY A O 1
ATOM 657 N N . ASP A 1 83 ? -11.998 -1.165 -10.184 1.00 98.62 83 ASP A N 1
ATOM 658 C CA . ASP A 1 83 ? -12.638 -0.754 -8.936 1.00 98.62 83 ASP A CA 1
ATOM 659 C C . ASP A 1 83 ? -12.778 0.763 -8.841 1.00 98.62 83 ASP A C 1
ATOM 661 O O . ASP A 1 83 ? -11.847 1.514 -9.135 1.00 98.62 83 ASP A O 1
ATOM 665 N N . HIS A 1 84 ? -13.898 1.199 -8.291 1.00 98.50 84 HIS A N 1
ATOM 666 C CA . HIS A 1 84 ? -14.078 2.535 -7.754 1.00 98.50 84 HIS A CA 1
ATOM 667 C C . HIS A 1 84 ? -13.674 2.553 -6.275 1.00 98.50 84 HIS A C 1
ATOM 669 O O . HIS A 1 84 ? -14.138 1.729 -5.488 1.00 98.50 84 HIS A O 1
ATOM 675 N N . ILE A 1 85 ? -12.759 3.444 -5.900 1.00 98.50 85 ILE A N 1
ATOM 676 C CA . ILE A 1 85 ? -12.213 3.570 -4.548 1.00 98.50 85 ILE A CA 1
ATOM 677 C C . ILE A 1 85 ? -12.614 4.923 -3.985 1.00 98.50 85 ILE A C 1
ATOM 679 O O . ILE A 1 85 ? -12.209 5.958 -4.520 1.00 98.50 85 ILE A O 1
ATOM 683 N N . GLU A 1 86 ? -13.316 4.899 -2.856 1.00 98.25 86 GLU A N 1
ATOM 684 C CA . GLU A 1 86 ? -13.609 6.093 -2.072 1.00 98.25 86 GLU A CA 1
ATOM 685 C C . GLU A 1 86 ? -12.917 6.023 -0.711 1.00 98.25 86 GLU A C 1
ATOM 687 O O . GLU A 1 86 ? -12.940 5.002 -0.022 1.00 98.25 86 GLU A O 1
ATOM 692 N N . ILE A 1 87 ? -12.333 7.134 -0.283 1.00 97.88 87 ILE A N 1
ATOM 693 C CA . ILE A 1 87 ? -11.884 7.358 1.087 1.00 97.88 87 ILE A CA 1
ATOM 694 C C . ILE A 1 87 ? -12.520 8.657 1.538 1.00 97.88 87 ILE A C 1
ATOM 696 O O . ILE A 1 87 ? -12.211 9.706 0.984 1.00 97.88 87 ILE A O 1
ATOM 700 N N . LYS A 1 88 ? -13.388 8.590 2.542 1.00 96.94 88 LYS A N 1
ATOM 701 C CA . LYS A 1 88 ? -14.132 9.755 3.033 1.00 96.94 88 LYS A CA 1
ATOM 702 C C . LYS A 1 88 ? -14.149 9.813 4.544 1.00 96.94 88 LYS A C 1
ATOM 704 O O . LYS A 1 88 ? -14.050 8.769 5.202 1.00 96.94 88 LYS A O 1
ATOM 709 N N . LYS A 1 89 ? -14.286 11.019 5.095 1.00 97.25 89 LYS A N 1
ATOM 710 C CA . LYS A 1 89 ? -14.502 11.215 6.529 1.00 97.25 89 LYS A CA 1
ATOM 711 C C . LYS A 1 89 ? -15.814 10.536 6.931 1.00 97.25 89 LYS A C 1
ATOM 713 O O . LYS A 1 89 ? -16.869 10.808 6.366 1.00 97.25 89 LYS A O 1
ATOM 718 N N . THR A 1 90 ? -15.752 9.663 7.927 1.00 96.44 90 THR A N 1
ATOM 719 C CA . THR A 1 90 ? -16.908 8.902 8.437 1.00 96.44 90 THR A CA 1
ATOM 720 C C . THR A 1 90 ? -17.184 9.167 9.909 1.00 96.44 90 THR A C 1
ATOM 722 O O . THR A 1 90 ? -18.250 8.816 10.410 1.00 96.44 90 THR A O 1
ATOM 725 N N . GLY A 1 91 ? -16.262 9.822 10.612 1.00 95.19 91 GLY A N 1
ATOM 726 C CA . GLY A 1 91 ? -16.462 10.163 12.008 1.00 95.19 91 GLY A CA 1
ATOM 727 C C . GLY A 1 91 ? -15.292 10.916 12.606 1.00 95.19 91 GLY A C 1
ATOM 728 O O . GLY A 1 91 ? -14.469 11.510 11.906 1.00 95.19 91 GLY A O 1
ATOM 729 N N . GLU A 1 92 ? -15.241 10.895 13.931 1.00 95.56 92 GLU A N 1
ATOM 730 C CA . GLU A 1 92 ? -14.162 11.485 14.707 1.00 95.56 92 GLU A CA 1
ATOM 731 C C . GLU A 1 92 ? -13.850 10.601 15.913 1.00 95.56 92 GLU A C 1
ATOM 733 O O . GLU A 1 92 ? -14.753 10.001 16.500 1.00 95.56 92 GLU A O 1
ATOM 738 N N . VAL A 1 93 ? -12.579 10.542 16.300 1.00 94.06 93 VAL A N 1
ATOM 739 C CA . VAL A 1 93 ? -12.117 9.839 17.506 1.00 94.06 93 VAL A CA 1
ATOM 740 C C . VAL A 1 93 ? -11.389 10.803 18.427 1.00 94.06 93 VAL A C 1
ATOM 742 O O . VAL A 1 93 ? -10.919 11.848 17.988 1.00 94.06 93 VAL A O 1
ATOM 745 N N . ASP A 1 94 ? -11.285 10.470 19.708 1.00 91.75 94 ASP A N 1
ATOM 746 C CA . ASP A 1 94 ? -10.437 11.242 20.615 1.00 91.75 94 ASP A CA 1
ATOM 747 C C . ASP A 1 94 ? -8.957 11.125 20.207 1.00 91.75 94 ASP A C 1
ATOM 749 O O . ASP A 1 94 ? -8.502 10.063 19.772 1.00 91.75 94 ASP A O 1
ATOM 753 N N . ALA A 1 95 ? -8.193 12.206 20.362 1.00 88.44 95 ALA A N 1
ATOM 754 C CA . ALA A 1 95 ? -6.778 12.234 20.012 1.00 88.44 95 ALA A CA 1
ATOM 755 C C . ALA A 1 95 ? -5.934 11.159 20.721 1.00 88.44 95 ALA A C 1
ATOM 757 O O . ALA A 1 95 ? -4.921 10.726 20.173 1.00 88.44 95 ALA A O 1
ATOM 758 N N . SER A 1 96 ? -6.363 10.668 21.889 1.00 87.06 96 SER A N 1
ATOM 759 C CA . SER A 1 96 ? -5.702 9.569 22.609 1.00 87.06 96 SER A CA 1
ATOM 760 C C . SER A 1 96 ? -5.648 8.248 21.831 1.00 87.06 96 SER A C 1
ATOM 762 O O . SER A 1 96 ? -4.766 7.432 22.100 1.00 87.06 96 SER A O 1
ATOM 764 N N . TYR A 1 97 ? -6.529 8.040 20.846 1.00 87.31 97 TYR A N 1
ATOM 765 C CA . TYR A 1 97 ? -6.506 6.856 19.979 1.00 87.31 97 TYR A CA 1
ATOM 766 C C . TYR A 1 97 ? -5.430 6.926 18.886 1.00 87.31 97 TYR A C 1
ATOM 768 O O . TYR A 1 97 ? -5.136 5.907 18.262 1.00 87.31 97 TYR A O 1
ATOM 776 N N . ILE A 1 98 ? -4.836 8.101 18.650 1.00 88.81 98 ILE A N 1
ATOM 777 C CA . ILE A 1 98 ? -3.771 8.307 17.666 1.00 88.81 98 ILE A CA 1
ATOM 778 C C . ILE A 1 98 ? -2.435 8.379 18.400 1.00 88.81 98 ILE A C 1
ATOM 780 O O . ILE A 1 98 ? -2.068 9.382 19.009 1.00 88.81 98 ILE A O 1
ATOM 784 N N . THR A 1 99 ? -1.687 7.285 18.345 1.00 83.94 99 THR A N 1
ATOM 785 C CA . THR A 1 99 ? -0.472 7.093 19.150 1.00 83.94 99 THR A CA 1
ATOM 786 C C . THR A 1 99 ? 0.810 7.270 18.346 1.00 83.94 99 THR A C 1
ATOM 788 O O . THR A 1 99 ? 1.869 7.524 18.929 1.00 83.94 99 THR A O 1
ATOM 791 N N . LYS A 1 100 ? 0.732 7.119 17.018 1.00 77.06 100 LYS A N 1
ATOM 792 C CA . LYS A 1 100 ? 1.907 7.029 16.136 1.00 77.06 100 LYS A CA 1
ATOM 793 C C . LYS A 1 100 ? 2.355 8.341 15.522 1.00 77.06 100 LYS A C 1
ATOM 795 O O . LYS A 1 100 ? 3.510 8.467 15.123 1.00 77.06 100 LYS A O 1
ATOM 800 N N . LEU A 1 101 ? 1.460 9.310 15.443 1.00 75.69 101 LEU A N 1
ATOM 801 C CA . LEU A 1 101 ? 1.817 10.686 15.141 1.00 75.69 101 LEU A CA 1
ATOM 802 C C . LEU A 1 101 ? 2.040 11.414 16.473 1.00 75.69 101 LEU A C 1
ATOM 804 O O . LEU A 1 101 ? 1.403 11.084 17.474 1.00 75.69 101 LEU A O 1
ATOM 808 N N . ASN A 1 102 ? 2.941 12.402 16.511 1.00 64.62 102 ASN A N 1
ATOM 809 C CA . ASN A 1 102 ? 3.138 13.272 17.681 1.00 64.62 102 ASN A CA 1
ATOM 810 C C . ASN A 1 102 ? 1.939 14.227 17.846 1.00 64.62 102 ASN A C 1
ATOM 812 O O . ASN A 1 102 ? 2.066 15.444 17.809 1.00 64.62 102 ASN A O 1
ATOM 816 N N . VAL A 1 103 ? 0.755 13.647 18.031 1.00 60.72 103 VAL A N 1
ATOM 817 C CA . VAL A 1 103 ? -0.524 14.320 18.269 1.00 60.72 103 VAL A CA 1
ATOM 818 C C . VAL A 1 103 ? -0.761 14.485 19.770 1.00 60.72 103 VAL A C 1
ATOM 820 O O . VAL A 1 103 ? -1.776 15.018 20.187 1.00 60.72 103 VAL A O 1
ATOM 823 N N . ARG A 1 104 ? 0.221 14.110 20.605 1.00 51.09 104 ARG A N 1
ATOM 824 C CA . ARG A 1 104 ? 0.199 14.251 22.072 1.00 51.09 104 ARG A CA 1
ATOM 825 C C . ARG A 1 104 ? -0.050 15.685 22.563 1.00 51.09 104 ARG A C 1
ATOM 827 O O . ARG A 1 104 ? -0.309 15.870 23.746 1.00 51.09 104 ARG A O 1
ATOM 834 N N . SER A 1 105 ? 0.027 16.681 21.681 1.00 50.25 105 SER A N 1
ATOM 835 C CA . SER A 1 105 ? -0.288 18.085 21.972 1.00 50.25 105 SER A CA 1
ATOM 836 C C . SER A 1 105 ? -1.665 18.541 21.472 1.00 50.25 105 SER A C 1
ATOM 838 O O . SER A 1 105 ? -2.045 19.674 21.752 1.00 50.25 105 SER A O 1
ATOM 840 N N . ALA A 1 106 ? -2.418 17.705 20.751 1.00 58.72 106 ALA A N 1
ATOM 841 C CA . ALA A 1 106 ? -3.774 18.021 20.320 1.00 58.72 106 ALA A CA 1
ATOM 842 C C . ALA A 1 106 ? -4.774 17.451 21.332 1.00 58.72 106 ALA A C 1
ATOM 844 O O . ALA A 1 106 ? -5.049 16.256 21.360 1.00 58.72 106 ALA A O 1
ATOM 845 N N . SER A 1 107 ? -5.319 18.309 22.186 1.00 62.78 107 SER A N 1
ATOM 846 C CA . SER A 1 107 ? -6.545 18.004 22.915 1.00 62.78 107 SER A CA 1
ATOM 847 C C . SER A 1 107 ? -7.729 18.162 21.957 1.00 62.78 107 SER A C 1
ATOM 849 O O . SER A 1 107 ? -7.942 19.241 21.408 1.00 62.78 107 SER A O 1
ATOM 851 N N . GLY A 1 108 ? -8.501 17.096 21.727 1.00 83.44 108 GLY A N 1
ATOM 852 C CA . GLY A 1 108 ? -9.727 17.188 20.934 1.00 83.44 108 GLY A CA 1
ATOM 853 C C . GLY A 1 108 ? -10.078 15.947 20.122 1.00 83.44 108 GLY A C 1
ATOM 854 O O . GLY A 1 108 ? -9.485 14.879 20.267 1.00 83.44 108 GLY A O 1
ATOM 855 N N . LYS A 1 109 ? -11.083 16.124 19.262 1.00 91.00 109 LYS A N 1
ATOM 856 C CA . LYS A 1 109 ? -11.550 15.117 18.311 1.00 91.00 109 LYS A CA 1
ATOM 857 C C . LYS A 1 109 ? -10.780 15.227 16.998 1.00 91.00 109 LYS A C 1
ATOM 859 O O . LYS A 1 109 ? -10.598 16.324 16.476 1.00 91.00 109 LYS A O 1
ATOM 864 N N . ILE A 1 110 ? -10.358 14.089 16.461 1.00 92.38 110 ILE A N 1
ATOM 865 C CA . ILE A 1 110 ? -9.629 13.970 15.201 1.00 92.38 110 ILE A CA 1
ATOM 866 C C . ILE A 1 110 ? -10.553 13.351 14.150 1.00 92.38 110 ILE A C 1
ATOM 868 O O . ILE A 1 110 ? -11.099 12.273 14.402 1.00 92.38 110 ILE A O 1
ATOM 872 N N . PRO A 1 111 ? -10.710 13.984 12.975 1.00 95.00 111 PRO A N 1
ATOM 873 C CA . PRO A 1 111 ? -11.410 13.407 11.834 1.00 95.00 111 PRO A CA 1
ATOM 874 C C . PRO A 1 111 ? -10.815 12.069 11.395 1.00 95.00 111 PRO A C 1
ATOM 876 O O . PRO A 1 111 ? -9.619 11.969 11.117 1.00 95.00 111 PRO A O 1
ATOM 879 N N . VAL A 1 112 ? -11.659 11.047 11.296 1.00 96.50 112 VAL A N 1
ATOM 880 C CA . VAL A 1 112 ? -11.286 9.727 10.783 1.00 96.50 112 VAL A CA 1
ATOM 881 C C . VAL A 1 112 ? -12.170 9.342 9.613 1.00 96.50 112 VAL A C 1
ATOM 883 O O . VAL A 1 112 ? -13.293 9.836 9.466 1.00 96.50 112 VAL A O 1
ATOM 886 N N . GLY A 1 113 ? -11.658 8.449 8.778 1.00 96.44 113 GLY A N 1
ATOM 887 C CA . GLY A 1 113 ? -12.363 7.997 7.594 1.00 96.44 113 GLY A CA 1
ATOM 888 C C . GLY A 1 113 ? -12.228 6.513 7.333 1.00 96.44 113 GLY A C 1
ATOM 889 O O . GLY A 1 113 ? -11.411 5.807 7.929 1.00 96.44 113 GLY A O 1
ATOM 890 N N . THR A 1 114 ? -13.043 6.068 6.388 1.00 97.06 114 THR A N 1
ATOM 891 C CA . THR A 1 114 ? -13.157 4.667 5.997 1.00 97.06 114 THR A CA 1
ATOM 892 C C . THR A 1 114 ? -12.930 4.531 4.499 1.00 97.06 114 THR A C 1
ATOM 894 O O . THR A 1 114 ? -13.224 5.450 3.734 1.00 97.06 114 THR A O 1
ATOM 897 N N . VAL A 1 115 ? -12.387 3.385 4.089 1.00 98.12 115 VAL A N 1
ATOM 898 C CA . VAL A 1 115 ? -12.215 3.038 2.678 1.00 98.12 115 VAL A CA 1
ATOM 899 C C . VAL A 1 115 ? -13.429 2.254 2.197 1.00 98.12 115 VAL A C 1
ATOM 901 O O . VAL A 1 115 ? -13.871 1.312 2.857 1.00 98.12 115 VAL A O 1
ATOM 904 N N . TYR A 1 116 ? -13.921 2.620 1.023 1.00 98.44 116 TYR A N 1
ATOM 905 C CA . TYR A 1 116 ? -14.967 1.920 0.303 1.00 98.44 116 TYR A CA 1
ATOM 906 C C . TYR A 1 116 ? -14.430 1.467 -1.050 1.00 98.44 116 TYR A C 1
ATOM 908 O O . TYR A 1 116 ? -13.644 2.167 -1.693 1.00 98.44 116 TYR A O 1
ATOM 916 N N . VAL A 1 117 ? -14.857 0.285 -1.477 1.00 98.44 117 VAL A N 1
ATOM 917 C CA . VAL A 1 117 ? -14.563 -0.281 -2.790 1.00 98.44 117 VAL A CA 1
ATOM 918 C C . VAL A 1 117 ? -15.893 -0.587 -3.459 1.00 98.44 117 VAL A C 1
ATOM 920 O O . VAL A 1 117 ? -16.670 -1.378 -2.935 1.00 98.44 117 VAL A O 1
ATOM 923 N N . ASN A 1 118 ? -16.158 0.027 -4.610 1.00 98.12 118 ASN A N 1
ATOM 924 C CA . ASN A 1 118 ? -17.415 -0.104 -5.352 1.00 98.12 118 ASN A CA 1
ATOM 925 C C . ASN A 1 118 ? -18.648 0.188 -4.472 1.00 98.12 118 ASN A C 1
ATOM 927 O O . ASN A 1 118 ? -19.654 -0.514 -4.542 1.00 98.12 118 ASN A O 1
ATOM 931 N N . GLY A 1 119 ? -18.543 1.196 -3.600 1.00 97.62 119 GLY A N 1
ATOM 932 C CA . GLY A 1 119 ? -19.586 1.578 -2.643 1.00 97.62 119 GLY A CA 1
ATOM 933 C C . GLY A 1 119 ? -19.669 0.721 -1.372 1.00 97.62 119 GLY A C 1
ATOM 934 O O . GLY A 1 119 ? -20.396 1.087 -0.450 1.00 97.62 119 GLY A O 1
ATOM 935 N N . GLU A 1 120 ? -18.916 -0.378 -1.268 1.00 97.75 120 GLU A N 1
ATOM 936 C CA . GLU A 1 120 ? -18.906 -1.244 -0.084 1.00 97.75 120 GLU A CA 1
ATOM 937 C C . GLU A 1 120 ? -17.761 -0.895 0.868 1.00 97.75 120 GLU A C 1
ATOM 939 O O . GLU A 1 120 ? -16.603 -0.799 0.466 1.00 97.75 120 GLU A O 1
ATOM 944 N N . GLU A 1 121 ? -18.071 -0.745 2.156 1.00 96.25 121 GLU A N 1
ATOM 945 C CA . GLU A 1 121 ? -17.066 -0.541 3.198 1.00 96.25 121 GLU A CA 1
ATOM 946 C C . GLU A 1 121 ? -16.136 -1.758 3.314 1.00 96.25 121 GLU A C 1
ATOM 948 O O . GLU A 1 121 ? -16.595 -2.888 3.518 1.00 96.25 121 GLU A O 1
ATOM 953 N N . ILE A 1 122 ? -14.817 -1.535 3.281 1.00 94.38 122 ILE A N 1
ATOM 954 C CA . ILE A 1 122 ? -13.859 -2.600 3.592 1.00 94.38 122 ILE A CA 1
ATOM 955 C C . ILE A 1 122 ? -13.546 -2.643 5.089 1.00 94.38 122 ILE A C 1
ATOM 957 O O . ILE A 1 122 ? -13.191 -1.645 5.711 1.00 94.38 122 ILE A O 1
ATOM 961 N N . LYS A 1 123 ? -13.632 -3.841 5.678 1.00 92.50 123 LYS A N 1
ATOM 962 C CA . LYS A 1 123 ? -13.278 -4.065 7.086 1.00 92.50 123 LYS A CA 1
ATOM 963 C C . LYS A 1 123 ? -11.782 -4.292 7.243 1.00 92.50 123 LYS A C 1
ATOM 965 O O . LYS A 1 123 ? -11.246 -5.306 6.796 1.00 92.50 123 LYS A O 1
ATOM 970 N N . GLU A 1 124 ? -11.120 -3.381 7.944 1.00 91.69 124 GLU A N 1
ATOM 971 C CA . GLU A 1 124 ? -9.662 -3.357 8.067 1.00 91.69 124 GLU A CA 1
ATOM 972 C C . GLU A 1 124 ? -9.183 -3.654 9.490 1.00 91.69 124 GLU A C 1
ATOM 974 O O . GLU A 1 124 ? -8.650 -2.807 10.201 1.00 91.69 124 GLU A O 1
ATOM 979 N N . ASN A 1 125 ? -9.327 -4.907 9.913 1.00 91.50 125 ASN A N 1
ATOM 980 C CA . ASN A 1 125 ? -8.970 -5.325 11.276 1.00 91.50 125 ASN A CA 1
ATOM 981 C C . ASN A 1 125 ? -7.449 -5.361 11.547 1.00 91.50 125 ASN A C 1
ATOM 983 O O . ASN A 1 125 ? -7.028 -5.698 12.651 1.00 91.50 125 ASN A O 1
ATOM 987 N N . TYR A 1 126 ? -6.623 -5.072 10.539 1.00 90.44 126 TYR A N 1
ATOM 988 C CA . TYR A 1 126 ? -5.161 -5.028 10.637 1.00 90.44 126 TYR A CA 1
ATOM 989 C C . TYR A 1 126 ? -4.618 -3.632 10.968 1.00 90.44 126 TYR A C 1
ATOM 991 O O . TYR A 1 126 ? -3.422 -3.500 11.239 1.00 90.44 126 TYR A O 1
ATOM 999 N N . LEU A 1 127 ? -5.458 -2.591 10.953 1.00 92.94 127 LEU A N 1
ATOM 1000 C CA . LEU A 1 127 ? -5.005 -1.232 11.233 1.00 92.94 127 LEU A CA 1
ATOM 1001 C C . LEU A 1 127 ? -4.521 -1.108 12.687 1.00 92.94 127 LEU A C 1
ATOM 1003 O O . LEU A 1 127 ? -5.206 -1.570 13.599 1.00 92.94 127 LEU A O 1
ATOM 1007 N N . PRO A 1 128 ? -3.358 -0.480 12.933 1.00 91.75 128 PRO A N 1
ATOM 1008 C CA . PRO A 1 128 ? -2.873 -0.259 14.292 1.00 91.75 128 PRO A CA 1
ATOM 1009 C C . PRO A 1 128 ? -3.669 0.817 15.047 1.00 91.75 128 PRO A C 1
ATOM 1011 O O . PRO A 1 128 ? -3.665 0.823 16.272 1.00 91.75 128 PRO A O 1
ATOM 1014 N N . GLU A 1 129 ? -4.302 1.742 14.327 1.00 92.94 129 GLU A N 1
ATOM 1015 C CA . GLU A 1 129 ? -5.109 2.848 14.851 1.00 92.94 129 GLU A CA 1
ATOM 1016 C C . GLU A 1 129 ? -6.062 3.352 13.745 1.00 92.94 129 GLU A C 1
ATOM 1018 O O . GLU A 1 129 ? -5.830 3.044 12.567 1.00 92.94 129 GLU A O 1
ATOM 1023 N N . PRO A 1 130 ? -7.127 4.106 14.082 1.00 94.88 130 PRO A N 1
ATOM 1024 C CA . PRO A 1 130 ? -8.039 4.681 13.093 1.00 94.88 130 PRO A CA 1
ATOM 1025 C C . PRO A 1 130 ? -7.316 5.529 12.037 1.00 94.88 130 PRO A C 1
ATOM 1027 O O . PRO A 1 130 ? -6.382 6.271 12.348 1.00 94.88 130 PRO A O 1
ATOM 1030 N N . MET A 1 131 ? -7.760 5.440 10.780 1.00 96.12 131 MET A N 1
ATOM 1031 C CA . MET A 1 131 ? -7.207 6.247 9.692 1.00 96.12 131 MET A CA 1
ATOM 1032 C C . MET A 1 131 ? -7.716 7.683 9.789 1.00 96.12 131 MET A C 1
ATOM 1034 O O . MET A 1 131 ? -8.920 7.917 9.698 1.00 96.12 131 MET A O 1
ATOM 1038 N N . ILE A 1 132 ? -6.797 8.636 9.908 1.00 95.50 132 ILE A N 1
ATOM 1039 C CA . ILE A 1 132 ? -7.120 10.062 9.864 1.00 95.50 132 ILE A CA 1
ATOM 1040 C C . ILE A 1 132 ? -7.559 10.421 8.446 1.00 95.50 132 ILE A C 1
ATOM 1042 O O . ILE A 1 132 ? -6.922 10.000 7.479 1.00 95.50 132 ILE A O 1
ATOM 1046 N N . VAL A 1 133 ? -8.642 11.190 8.340 1.00 96.00 133 VAL A N 1
ATOM 1047 C CA . VAL A 1 133 ? -9.121 11.807 7.095 1.00 96.00 133 VAL A CA 1
ATOM 1048 C C . VAL A 1 133 ? -9.671 13.183 7.452 1.00 96.0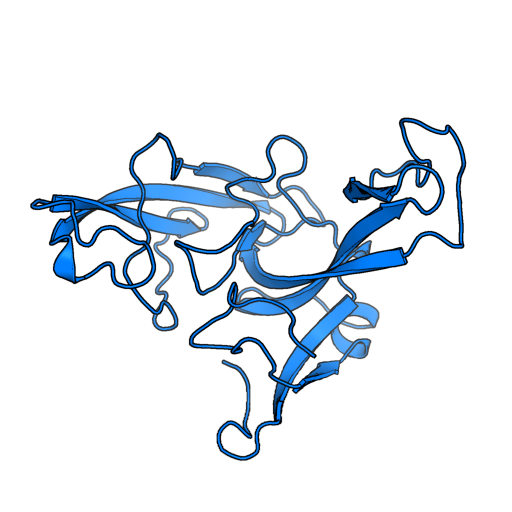0 133 VAL A C 1
ATOM 1050 O O . VAL A 1 133 ? -10.802 13.309 7.919 1.00 96.00 133 VAL A O 1
ATOM 1053 N N . ASP A 1 134 ? -8.835 14.206 7.289 1.00 92.69 134 ASP A N 1
ATOM 1054 C CA . ASP A 1 134 ? -9.140 15.599 7.635 1.00 92.69 134 ASP A CA 1
ATOM 1055 C C . ASP A 1 134 ? -9.449 16.470 6.407 1.00 92.69 134 ASP A C 1
ATOM 1057 O O . ASP A 1 134 ? -9.798 17.640 6.558 1.00 92.69 134 ASP A O 1
ATOM 1061 N N . GLY A 1 135 ? -9.334 15.903 5.201 1.00 88.94 135 GLY A N 1
ATOM 1062 C CA . GLY A 1 135 ? -9.538 16.607 3.936 1.00 88.94 135 GLY A CA 1
ATOM 1063 C C . GLY A 1 135 ? -8.385 17.540 3.549 1.00 88.94 135 GLY A C 1
ATOM 1064 O O . GLY A 1 135 ? -8.483 18.232 2.540 1.00 88.94 135 GLY A O 1
ATOM 1065 N N . ASN A 1 136 ? -7.296 17.562 4.322 1.00 88.25 136 ASN A N 1
ATOM 1066 C CA . ASN A 1 136 ? -6.121 18.392 4.088 1.00 88.25 136 ASN A CA 1
ATOM 1067 C C . ASN A 1 136 ? -4.847 17.537 4.050 1.00 88.25 136 ASN A C 1
ATOM 1069 O O . ASN A 1 136 ? -4.478 17.032 2.990 1.00 88.25 136 ASN A O 1
ATOM 1073 N N . GLN A 1 137 ? -4.178 17.334 5.193 1.00 88.44 137 GLN A N 1
ATOM 1074 C CA . GLN A 1 137 ? -2.975 16.500 5.243 1.00 88.44 137 GLN A CA 1
ATOM 1075 C C . GLN A 1 137 ? -3.307 15.044 4.908 1.00 88.44 137 GLN A C 1
ATOM 1077 O O . GLN A 1 137 ? -2.494 14.357 4.292 1.00 88.44 137 GLN A O 1
ATOM 1082 N N . PHE A 1 138 ? -4.493 14.587 5.305 1.00 92.44 138 PHE A N 1
ATOM 1083 C CA . PHE A 1 138 ? -5.023 13.268 5.012 1.00 92.44 138 PHE A CA 1
ATOM 1084 C C . PHE A 1 138 ? -6.250 13.423 4.105 1.00 92.44 138 PHE A C 1
ATOM 1086 O O . PHE A 1 138 ? -7.357 13.662 4.602 1.00 92.44 138 PHE A O 1
ATOM 1093 N N . PRO A 1 139 ? -6.056 13.333 2.777 1.00 94.31 139 PRO A N 1
ATOM 1094 C CA . PRO A 1 139 ? -7.082 13.694 1.812 1.00 94.31 139 PRO A CA 1
ATOM 1095 C C . PRO A 1 139 ? -8.197 12.651 1.747 1.00 94.31 139 PRO A C 1
ATOM 1097 O O . PRO A 1 139 ? -7.986 11.461 2.003 1.00 94.31 139 PRO A O 1
ATOM 1100 N N . GLU A 1 140 ? -9.369 13.111 1.320 1.00 96.62 140 GLU A N 1
ATOM 1101 C CA . GLU A 1 140 ? -10.386 12.233 0.751 1.00 96.62 140 GLU A CA 1
ATOM 1102 C C . GLU A 1 140 ? -9.958 11.783 -0.653 1.00 96.62 140 GLU A C 1
ATOM 1104 O O . GLU A 1 140 ? -9.212 12.478 -1.346 1.00 96.62 140 GLU A O 1
ATOM 1109 N N . ILE A 1 141 ? -10.397 10.598 -1.065 1.00 97.31 141 ILE A N 1
ATOM 1110 C CA . ILE A 1 141 ? -10.081 10.001 -2.366 1.00 97.31 141 ILE A CA 1
ATOM 1111 C C . ILE A 1 141 ? -11.389 9.570 -3.019 1.00 97.31 141 ILE A C 1
ATOM 1113 O O . ILE A 1 141 ? -12.227 8.977 -2.355 1.00 97.31 141 ILE A O 1
ATOM 1117 N N . ASP A 1 142 ? -11.527 9.823 -4.314 1.00 97.44 142 ASP A N 1
ATOM 1118 C CA . ASP A 1 142 ? -12.595 9.296 -5.163 1.00 97.44 142 ASP A CA 1
ATOM 1119 C C . ASP A 1 142 ? -11.983 9.047 -6.543 1.00 97.44 142 ASP A C 1
ATOM 1121 O O . ASP A 1 142 ? -11.680 9.988 -7.282 1.00 97.44 142 ASP A O 1
ATOM 1125 N N . VAL A 1 143 ? -11.660 7.785 -6.836 1.00 97.44 143 VAL A N 1
ATOM 1126 C CA . VAL A 1 143 ? -10.932 7.415 -8.055 1.00 97.44 143 VAL A CA 1
ATOM 1127 C C . VAL A 1 143 ? -11.378 6.065 -8.589 1.00 97.44 143 VAL A C 1
ATOM 1129 O O . VAL A 1 143 ? -11.740 5.169 -7.836 1.00 97.44 143 VAL A O 1
ATOM 1132 N N . THR A 1 144 ? -11.277 5.882 -9.904 1.00 98.31 144 THR A N 1
ATOM 1133 C CA . THR A 1 144 ? -11.421 4.563 -10.536 1.00 98.31 144 THR A CA 1
ATOM 1134 C C . THR A 1 144 ? -10.045 4.014 -10.880 1.00 98.31 144 THR A C 1
ATOM 1136 O O . THR A 1 144 ? -9.234 4.703 -11.503 1.00 98.31 144 THR A O 1
ATOM 1139 N N . VAL A 1 145 ? -9.768 2.779 -10.469 1.00 98.25 145 VAL A N 1
ATOM 1140 C CA . VAL A 1 145 ? -8.509 2.090 -10.747 1.00 98.25 145 VAL A CA 1
ATOM 1141 C C . VAL A 1 145 ? -8.463 1.718 -12.231 1.00 98.25 145 VAL A C 1
ATOM 1143 O O . VAL A 1 145 ? -9.316 0.958 -12.690 1.00 98.25 145 VAL A O 1
ATOM 1146 N N . PRO A 1 146 ? -7.464 2.198 -12.994 1.00 97.31 146 PRO A N 1
ATOM 1147 C CA . PRO A 1 146 ? -7.347 1.862 -14.405 1.00 97.31 146 PRO A CA 1
ATOM 1148 C C . PRO A 1 146 ? -7.109 0.369 -14.640 1.00 97.31 146 PRO A C 1
ATOM 1150 O O . PRO A 1 146 ? -6.617 -0.356 -13.767 1.00 97.31 146 PRO A O 1
ATOM 1153 N N . ASP A 1 147 ? -7.354 -0.066 -15.872 1.00 96.31 147 ASP A N 1
ATOM 1154 C CA . ASP A 1 147 ? -7.010 -1.415 -16.306 1.00 96.31 147 ASP A CA 1
ATOM 1155 C C . ASP A 1 147 ? -5.533 -1.734 -16.043 1.00 96.31 147 ASP A C 1
ATOM 1157 O O . ASP A 1 147 ? -4.637 -0.896 -16.196 1.00 96.31 147 ASP A O 1
ATOM 1161 N N . ASN A 1 148 ? -5.270 -2.979 -15.640 1.00 95.06 148 ASN A N 1
ATOM 1162 C CA . ASN A 1 148 ? -3.935 -3.481 -15.298 1.00 95.06 148 ASN A CA 1
ATOM 1163 C C . ASN A 1 148 ? -3.196 -2.676 -14.213 1.00 95.06 148 ASN A C 1
ATOM 1165 O O . ASN A 1 148 ? -1.971 -2.782 -14.099 1.00 95.06 148 ASN A O 1
ATOM 1169 N N . CYS A 1 149 ? -3.910 -1.890 -13.410 1.00 96.44 149 CYS A N 1
ATOM 1170 C CA . CYS A 1 149 ? -3.351 -1.113 -12.316 1.00 96.44 149 CYS A CA 1
ATOM 1171 C C . CYS A 1 149 ? -3.946 -1.527 -10.966 1.00 96.44 149 CYS A C 1
ATOM 1173 O O . CYS A 1 149 ? -4.984 -2.175 -10.890 1.00 96.44 149 CYS A O 1
ATOM 1175 N N . TYR A 1 150 ? -3.255 -1.154 -9.892 1.00 98.00 150 TYR A N 1
ATOM 1176 C CA . TYR A 1 150 ? -3.644 -1.465 -8.522 1.00 98.00 150 TYR A CA 1
ATOM 1177 C C . TYR A 1 150 ? -3.538 -0.226 -7.637 1.00 98.00 150 TYR A C 1
ATOM 1179 O O . TYR A 1 150 ? -2.562 0.530 -7.723 1.00 98.00 150 TYR A O 1
ATOM 1187 N N . PHE A 1 151 ? -4.524 -0.043 -6.760 1.00 98.12 151 PHE A N 1
ATOM 1188 C CA . PHE A 1 151 ? -4.491 0.965 -5.704 1.00 98.12 151 PHE A CA 1
ATOM 1189 C C . PHE A 1 151 ? -3.888 0.346 -4.442 1.00 98.12 151 PHE A C 1
ATOM 1191 O O . PHE A 1 151 ? -4.425 -0.614 -3.885 1.00 98.12 151 PHE A O 1
ATOM 1198 N N . MET A 1 152 ? -2.738 0.866 -4.015 1.00 97.69 152 MET A N 1
ATOM 1199 C CA . MET A 1 152 ? -1.901 0.252 -2.983 1.00 97.69 152 MET A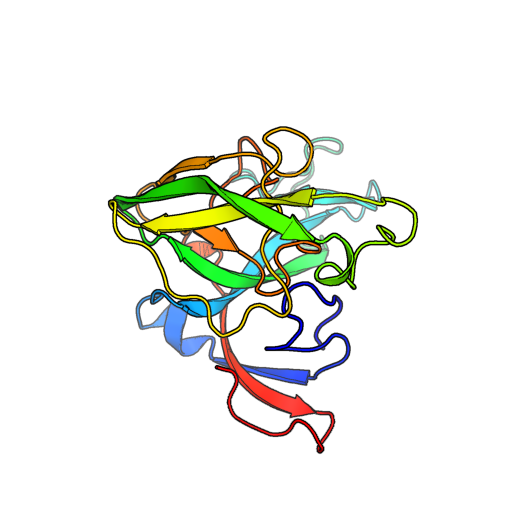 CA 1
ATOM 1200 C C . MET A 1 152 ? -1.876 1.122 -1.729 1.00 97.69 152 MET A C 1
ATOM 1202 O O . MET A 1 152 ? -1.552 2.304 -1.827 1.00 97.69 152 MET A O 1
ATOM 1206 N N . MET A 1 153 ? -2.129 0.542 -0.553 1.00 97.88 153 MET A N 1
ATOM 1207 C CA . MET A 1 153 ? -2.075 1.256 0.733 1.00 97.88 153 MET A CA 1
ATOM 1208 C C . MET A 1 153 ? -1.220 0.518 1.758 1.00 97.88 153 MET A C 1
ATOM 1210 O O . MET A 1 153 ? -1.055 -0.699 1.693 1.00 97.88 153 MET A O 1
ATOM 1214 N N . GLY A 1 154 ? -0.626 1.261 2.688 1.00 96.75 154 GLY A N 1
ATOM 1215 C CA . GLY A 1 154 ? 0.058 0.670 3.833 1.00 96.75 154 GLY A CA 1
ATOM 1216 C C . GLY A 1 154 ? -0.908 0.435 4.983 1.00 96.75 154 GLY A C 1
ATOM 1217 O O . GLY A 1 154 ? -1.792 1.255 5.222 1.00 96.75 154 GLY A O 1
ATOM 1218 N N . ASP A 1 155 ? -0.712 -0.655 5.719 1.00 95.94 155 ASP A N 1
ATOM 1219 C CA . ASP A 1 155 ? -1.549 -0.988 6.878 1.00 95.94 155 ASP A CA 1
ATOM 1220 C C . ASP A 1 155 ? -1.369 0.029 8.018 1.00 95.94 155 ASP A C 1
ATOM 1222 O O . ASP A 1 155 ? -2.2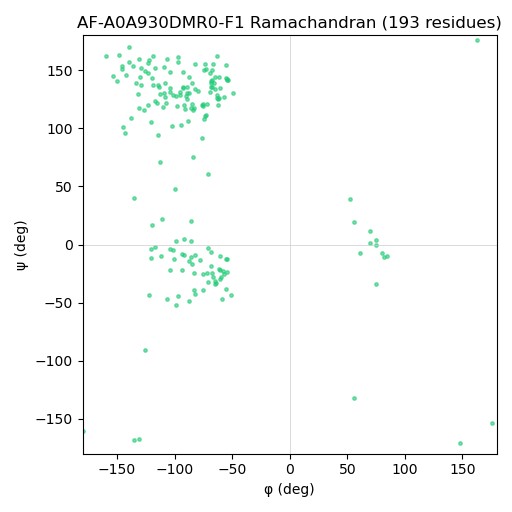99 0.305 8.771 1.00 95.94 155 ASP A O 1
ATOM 1226 N N . ASN A 1 156 ? -0.201 0.674 8.113 1.00 94.56 156 ASN A N 1
ATOM 1227 C CA . ASN A 1 156 ? 0.003 1.812 9.005 1.00 94.56 156 ASN A CA 1
ATOM 1228 C C . ASN A 1 156 ? -0.473 3.105 8.326 1.00 94.56 156 ASN A C 1
ATOM 1230 O O . ASN A 1 156 ? 0.328 3.900 7.827 1.00 94.56 156 ASN A O 1
ATOM 1234 N N . ARG A 1 157 ? -1.798 3.283 8.268 1.00 95.19 157 ARG A N 1
ATOM 1235 C CA . ARG A 1 157 ? -2.470 4.310 7.456 1.00 95.19 157 ARG A CA 1
ATOM 1236 C C . ARG A 1 157 ? -1.993 5.730 7.717 1.00 95.19 157 ARG A C 1
ATOM 1238 O O . ARG A 1 157 ? -1.849 6.485 6.759 1.00 95.19 157 ARG A O 1
ATOM 1245 N N . ASN A 1 158 ? -1.707 6.078 8.963 1.00 93.81 158 ASN A N 1
ATOM 1246 C CA . ASN A 1 158 ? -1.290 7.432 9.328 1.00 93.81 158 ASN A CA 1
ATOM 1247 C C . ASN A 1 158 ? 0.213 7.681 9.096 1.00 93.81 158 ASN A C 1
ATOM 1249 O O . ASN A 1 158 ? 0.669 8.816 9.177 1.00 93.81 158 ASN A O 1
ATOM 1253 N N . ASN A 1 159 ? 0.989 6.636 8.774 1.00 92.94 159 ASN A N 1
ATOM 1254 C CA . ASN A 1 159 ? 2.442 6.700 8.580 1.00 92.94 159 ASN A CA 1
ATOM 1255 C C . ASN A 1 159 ? 2.902 5.924 7.329 1.00 92.94 159 ASN A C 1
ATOM 1257 O O . ASN A 1 159 ? 3.908 5.204 7.330 1.00 92.94 159 ASN A O 1
ATOM 1261 N N . SER A 1 160 ? 2.133 6.028 6.246 1.00 92.56 160 SER A N 1
ATOM 1262 C CA . SER A 1 160 ? 2.411 5.334 4.991 1.00 92.56 160 SER A CA 1
ATOM 1263 C C . SER A 1 160 ? 2.337 6.290 3.805 1.00 92.56 160 SER A C 1
ATOM 1265 O O . SER A 1 160 ? 1.280 6.817 3.479 1.00 92.56 160 SER A O 1
ATOM 1267 N N . ALA A 1 161 ? 3.470 6.460 3.119 1.00 92.56 161 ALA A N 1
ATOM 1268 C CA . ALA A 1 161 ? 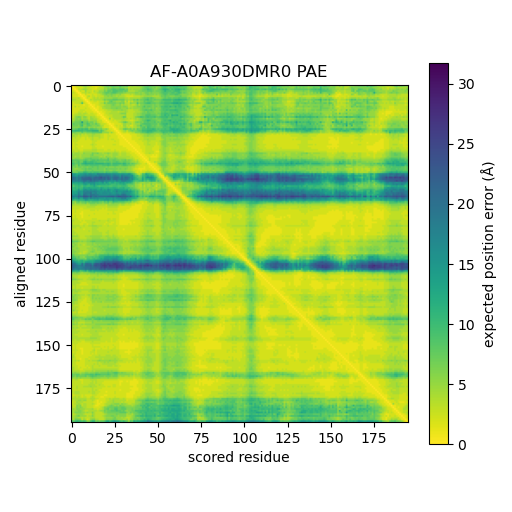3.527 7.093 1.806 1.00 92.56 161 ALA A CA 1
ATOM 1269 C C . ALA A 1 161 ? 3.021 6.101 0.745 1.00 92.56 161 ALA A C 1
ATOM 1271 O O . ALA A 1 161 ? 3.781 5.269 0.233 1.00 92.56 161 ALA A O 1
ATOM 1272 N N . ASP A 1 162 ? 1.722 6.154 0.469 1.00 95.75 162 ASP A N 1
ATOM 1273 C CA . ASP A 1 162 ? 1.017 5.249 -0.436 1.00 95.75 162 ASP A CA 1
ATOM 1274 C C . ASP A 1 162 ? 0.123 5.974 -1.456 1.00 95.75 162 ASP A C 1
ATOM 1276 O O . ASP A 1 162 ? 0.277 7.180 -1.652 1.00 95.75 162 ASP A O 1
ATOM 1280 N N . ALA A 1 163 ? -0.760 5.248 -2.153 1.00 96.31 163 ALA A N 1
ATOM 1281 C CA . ALA A 1 163 ? -1.546 5.765 -3.276 1.00 96.31 163 ALA A CA 1
ATOM 1282 C C . ALA A 1 163 ? -2.356 7.027 -2.947 1.00 96.31 163 ALA A C 1
ATOM 1284 O O . ALA A 1 163 ? -2.598 7.837 -3.835 1.00 96.31 163 ALA A O 1
ATOM 1285 N N . ARG A 1 164 ? -2.686 7.276 -1.676 1.00 96.19 164 ARG A N 1
ATOM 1286 C CA . ARG A 1 164 ? -3.319 8.533 -1.243 1.00 96.19 164 ARG A CA 1
ATOM 1287 C C . ARG A 1 164 ? -2.476 9.779 -1.537 1.00 96.19 164 ARG A C 1
ATOM 1289 O O . ARG A 1 164 ? -3.026 10.851 -1.739 1.00 96.19 164 ARG A O 1
ATOM 1296 N N . PHE A 1 165 ? -1.151 9.641 -1.578 1.00 94.12 165 PHE A N 1
ATOM 1297 C CA . PHE A 1 165 ? -0.204 10.764 -1.585 1.00 94.12 165 PHE A CA 1
ATOM 1298 C C . PHE A 1 165 ? 0.645 10.858 -2.857 1.00 94.12 165 PHE A C 1
ATOM 1300 O O . PHE A 1 165 ? 1.473 11.755 -2.990 1.00 94.12 165 PHE A O 1
ATOM 1307 N N . TRP A 1 166 ? 0.489 9.928 -3.798 1.00 91.56 166 TRP A N 1
ATOM 1308 C CA . T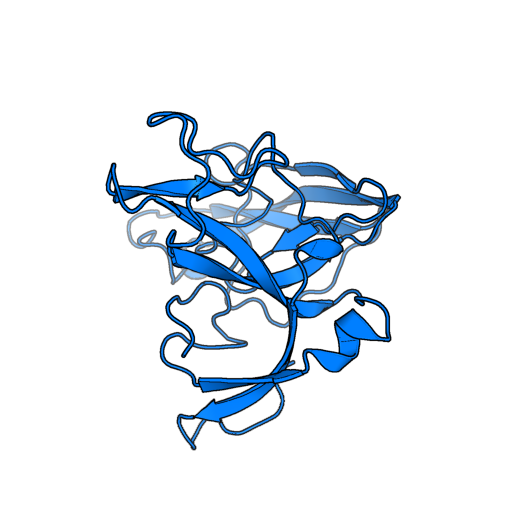RP A 1 166 ? 1.356 9.843 -4.979 1.00 91.56 166 TRP A CA 1
ATOM 1309 C C . TRP A 1 166 ? 0.927 10.727 -6.164 1.00 91.56 166 TRP A C 1
ATOM 1311 O O . TRP A 1 166 ? 1.565 10.683 -7.223 1.00 91.56 166 TRP A O 1
ATOM 1321 N N . GLY A 1 167 ? -0.128 11.530 -5.997 1.00 87.38 167 GLY A N 1
ATOM 1322 C CA . GLY A 1 167 ? -0.623 12.468 -7.006 1.00 87.38 167 GLY A CA 1
ATOM 1323 C C . GLY A 1 167 ? -0.948 11.782 -8.335 1.00 87.38 167 GLY A C 1
ATOM 1324 O O . GLY A 1 167 ? -1.573 10.726 -8.357 1.00 87.38 167 GLY A O 1
ATOM 1325 N N . VAL A 1 168 ? -0.467 12.352 -9.447 1.00 83.44 168 VAL A N 1
ATOM 1326 C CA . VAL A 1 168 ? -0.734 11.866 -10.820 1.00 83.44 168 VAL A CA 1
ATOM 1327 C C . VAL A 1 168 ? -0.296 10.421 -11.078 1.00 83.44 168 VAL A C 1
ATOM 1329 O O . VAL A 1 168 ? -0.820 9.766 -11.971 1.00 83.44 168 VAL A O 1
ATOM 1332 N N . ASN A 1 169 ? 0.648 9.899 -10.293 1.00 84.88 169 ASN A N 1
ATOM 1333 C CA . ASN A 1 169 ? 1.109 8.519 -10.400 1.00 84.88 169 ASN A CA 1
ATOM 1334 C C . ASN A 1 169 ? 0.440 7.657 -9.325 1.00 84.88 169 ASN A C 1
ATOM 1336 O O . ASN A 1 169 ? 1.101 6.939 -8.590 1.00 84.88 169 ASN A O 1
ATOM 1340 N N . GLN A 1 170 ? -0.869 7.755 -9.155 1.00 92.06 170 GLN A N 1
ATOM 1341 C CA . GLN A 1 170 ? -1.547 7.162 -8.005 1.00 92.06 170 GLN A CA 1
ATOM 1342 C C . GLN A 1 170 ? -1.489 5.628 -7.958 1.00 92.06 170 GLN A C 1
ATOM 1344 O O . GLN A 1 170 ? -1.433 5.028 -6.886 1.00 92.06 170 GLN A O 1
ATOM 1349 N N . PHE A 1 171 ? -1.450 4.982 -9.122 1.00 95.44 171 PHE A N 1
ATOM 1350 C CA . PHE A 1 171 ? -1.612 3.536 -9.240 1.00 95.44 171 PHE A CA 1
ATOM 1351 C C . PHE A 1 171 ? -0.300 2.810 -9.547 1.00 95.44 171 PHE A C 1
ATOM 1353 O O . PHE A 1 171 ? 0.678 3.391 -10.033 1.00 95.44 171 PHE A O 1
ATOM 1360 N N . VAL A 1 172 ? -0.273 1.510 -9.261 1.00 94.62 172 VAL A N 1
ATOM 1361 C CA . VAL A 1 172 ? 0.849 0.620 -9.580 1.00 94.62 172 VAL A CA 1
ATOM 1362 C C . VAL A 1 172 ? 0.444 -0.295 -10.724 1.00 94.62 172 VAL A C 1
ATOM 1364 O O . VAL A 1 172 ? -0.518 -1.045 -10.600 1.00 94.62 172 VAL A O 1
ATOM 1367 N N . LYS A 1 173 ? 1.185 -0.254 -11.833 1.00 94.12 173 LYS A N 1
ATOM 1368 C CA . LYS A 1 173 ? 0.941 -1.135 -12.981 1.00 94.12 173 LYS A CA 1
ATOM 1369 C C . LYS A 1 173 ? 1.288 -2.583 -12.642 1.00 94.12 173 LYS A C 1
ATOM 1371 O O . LYS A 1 173 ? 2.254 -2.854 -11.926 1.00 94.12 173 LYS A O 1
ATOM 1376 N N . ARG A 1 174 ? 0.565 -3.525 -13.242 1.00 93.81 174 ARG A N 1
ATOM 1377 C CA . ARG A 1 174 ? 0.761 -4.973 -13.101 1.00 93.81 174 ARG A CA 1
ATOM 1378 C C . ARG A 1 174 ? 2.194 -5.427 -13.327 1.00 93.81 174 ARG A C 1
ATOM 1380 O O . ARG A 1 174 ? 2.708 -6.219 -12.547 1.00 93.81 174 ARG A O 1
ATOM 1387 N N . GLU A 1 175 ? 2.849 -4.907 -14.352 1.00 91.69 175 GLU A N 1
ATOM 1388 C CA . GLU A 1 175 ? 4.243 -5.223 -14.683 1.00 91.69 175 GLU A CA 1
ATOM 1389 C C . GLU A 1 175 ? 5.247 -4.848 -13.579 1.00 91.69 175 GLU A C 1
ATOM 1391 O O . GLU A 1 175 ? 6.340 -5.409 -13.523 1.00 91.69 175 GLU A O 1
ATOM 1396 N N . LYS A 1 176 ? 4.884 -3.927 -12.676 1.00 92.44 176 LYS A N 1
ATOM 1397 C CA . LYS A 1 176 ? 5.729 -3.520 -11.548 1.00 92.44 176 LYS A CA 1
ATOM 1398 C C . LYS A 1 176 ? 5.556 -4.424 -10.331 1.00 92.44 176 LYS A C 1
ATOM 1400 O O . LYS A 1 176 ? 6.356 -4.335 -9.399 1.00 92.44 176 LYS A O 1
ATOM 1405 N N . MET A 1 177 ? 4.550 -5.300 -10.325 1.00 94.56 177 MET A N 1
ATOM 1406 C CA . MET A 1 177 ? 4.276 -6.236 -9.235 1.00 94.56 177 MET A CA 1
ATOM 1407 C C . MET A 1 177 ? 5.278 -7.391 -9.275 1.00 94.56 177 MET A C 1
ATOM 1409 O O . MET A 1 177 ? 5.348 -8.141 -10.245 1.00 94.56 177 MET A O 1
ATOM 1413 N N . LEU A 1 178 ? 6.065 -7.558 -8.209 1.00 92.69 178 LEU A N 1
ATOM 1414 C CA . LEU A 1 178 ? 7.209 -8.478 -8.209 1.00 92.69 178 LEU A CA 1
ATOM 1415 C C . LEU A 1 178 ? 6.969 -9.745 -7.408 1.00 92.69 178 LEU A C 1
ATOM 1417 O O . LEU A 1 178 ? 7.335 -10.822 -7.870 1.00 92.69 178 LEU A O 1
ATOM 1421 N N . ALA A 1 179 ? 6.443 -9.624 -6.191 1.00 93.56 179 ALA A N 1
ATOM 1422 C CA . ALA A 1 179 ? 6.256 -10.769 -5.310 1.00 93.56 179 ALA A CA 1
ATOM 1423 C C . ALA A 1 179 ? 5.118 -10.557 -4.318 1.00 93.56 179 ALA A C 1
ATOM 1425 O O . ALA A 1 179 ? 4.949 -9.460 -3.789 1.00 93.56 179 ALA A O 1
ATOM 1426 N N . LYS A 1 180 ? 4.404 -11.636 -4.002 1.00 94.62 180 LYS A N 1
ATOM 1427 C CA . LYS A 1 180 ? 3.491 -11.688 -2.859 1.00 94.62 180 LYS A CA 1
ATOM 1428 C C . LYS A 1 180 ? 4.252 -12.105 -1.609 1.00 94.62 180 LYS A C 1
ATOM 1430 O O . LYS A 1 180 ? 4.968 -13.104 -1.646 1.00 94.62 180 LYS A O 1
ATOM 1435 N N . VAL A 1 181 ? 4.098 -11.369 -0.516 1.00 93.12 181 VAL A N 1
ATOM 1436 C CA . VAL A 1 181 ? 4.677 -11.689 0.792 1.00 93.12 181 VAL A CA 1
ATOM 1437 C C . VAL A 1 181 ? 3.796 -12.710 1.510 1.00 93.12 181 VAL A C 1
ATOM 1439 O O . VAL A 1 181 ? 2.581 -12.552 1.548 1.00 93.12 181 VAL A O 1
ATOM 1442 N N . TYR A 1 182 ? 4.411 -13.749 2.082 1.00 88.56 182 TYR A N 1
ATOM 1443 C CA . TYR A 1 182 ? 3.695 -14.827 2.777 1.00 88.56 182 TYR A CA 1
ATOM 1444 C C . TYR A 1 182 ? 4.115 -15.011 4.225 1.00 88.56 182 TYR A C 1
ATOM 1446 O O . TYR A 1 182 ? 3.266 -15.249 5.074 1.00 88.56 182 TYR A O 1
ATOM 1454 N N . ILE A 1 183 ? 5.419 -14.975 4.504 1.00 88.44 183 ILE A N 1
ATOM 1455 C CA . ILE A 1 183 ? 5.957 -15.390 5.801 1.00 88.44 183 ILE A CA 1
ATOM 1456 C C . ILE A 1 183 ? 6.915 -14.320 6.296 1.00 88.44 183 ILE A C 1
ATOM 1458 O O . ILE A 1 183 ? 7.833 -13.930 5.576 1.00 88.44 183 ILE A O 1
ATOM 1462 N N . CYS A 1 184 ? 6.731 -13.875 7.532 1.00 89.00 184 CYS A N 1
ATOM 1463 C CA . CYS A 1 184 ? 7.785 -13.225 8.292 1.00 89.00 184 CYS A CA 1
ATOM 1464 C C . CYS A 1 184 ? 8.604 -14.332 8.955 1.00 89.00 184 CYS A C 1
ATOM 1466 O O . CYS A 1 184 ? 8.041 -15.148 9.677 1.00 89.00 184 CYS A O 1
ATOM 1468 N N . TYR A 1 185 ? 9.907 -14.409 8.678 1.00 87.81 185 TYR A N 1
ATOM 1469 C CA . TYR A 1 185 ? 10.770 -15.458 9.239 1.00 87.81 185 TYR A CA 1
ATOM 1470 C C . TYR A 1 185 ? 11.796 -14.926 10.247 1.00 87.81 185 TYR A C 1
ATOM 1472 O O . TYR A 1 185 ? 12.472 -15.707 10.913 1.00 87.81 185 TYR A O 1
ATOM 1480 N N . TRP A 1 186 ? 11.937 -13.602 10.361 1.00 86.88 186 TRP A N 1
ATOM 1481 C CA . TRP A 1 186 ? 12.807 -12.963 11.347 1.00 86.88 186 TRP A CA 1
ATOM 1482 C C . TRP A 1 186 ? 12.255 -11.589 11.755 1.00 86.88 186 TRP A C 1
ATOM 1484 O O . TRP A 1 186 ? 11.848 -10.843 10.860 1.00 86.88 186 TRP A O 1
ATOM 1494 N N . PRO A 1 187 ? 12.321 -11.190 13.042 1.00 85.88 187 PRO A N 1
ATOM 1495 C CA . PRO A 1 187 ? 12.852 -11.945 14.190 1.00 85.88 187 PRO A CA 1
ATOM 1496 C C . PRO A 1 187 ? 12.008 -13.184 14.533 1.00 85.88 187 PRO A C 1
ATOM 1498 O O . PRO A 1 187 ? 10.829 -13.235 14.194 1.00 85.88 187 PRO A O 1
ATOM 1501 N N . LEU A 1 188 ? 12.613 -14.198 15.170 1.00 84.62 188 LEU A N 1
ATOM 1502 C CA . LEU A 1 188 ? 11.962 -15.503 15.403 1.00 84.62 188 LEU A CA 1
ATOM 1503 C C . LEU A 1 188 ? 10.687 -15.407 16.253 1.00 84.62 188 LEU A C 1
ATOM 1505 O O . LEU A 1 188 ? 9.750 -16.165 16.036 1.00 84.62 188 LEU A O 1
ATOM 1509 N N . ASN A 1 189 ? 10.603 -14.433 17.162 1.00 86.88 189 ASN A N 1
ATOM 1510 C CA . ASN A 1 189 ? 9.394 -14.162 17.949 1.00 86.88 189 ASN A CA 1
ATOM 1511 C C . ASN A 1 189 ? 8.215 -13.618 17.117 1.00 86.88 189 ASN A C 1
ATOM 1513 O O . ASN A 1 189 ? 7.121 -13.451 17.644 1.00 86.88 189 ASN A O 1
ATOM 1517 N N . ARG A 1 190 ? 8.436 -13.320 15.832 1.00 83.50 190 ARG A N 1
ATOM 1518 C CA . ARG A 1 190 ? 7.422 -12.922 14.847 1.00 83.50 190 ARG A CA 1
ATOM 1519 C C . ARG A 1 190 ? 7.365 -13.89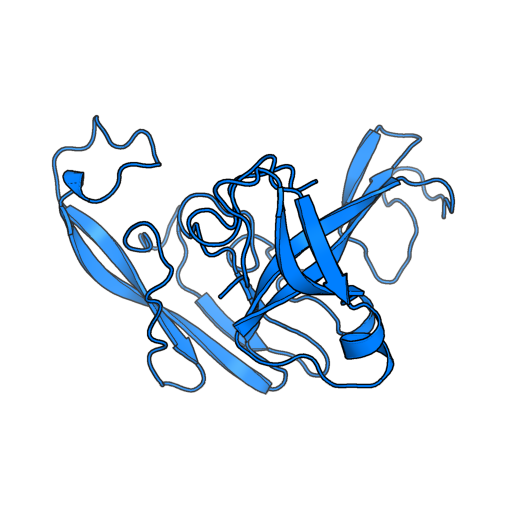8 13.671 1.00 83.50 190 ARG A C 1
ATOM 1521 O O . ARG A 1 190 ? 6.867 -13.534 12.606 1.00 83.50 190 ARG A O 1
ATOM 1528 N N . PHE A 1 191 ? 7.924 -15.098 13.834 1.00 87.81 191 PHE A N 1
ATOM 1529 C CA . PHE A 1 191 ? 7.857 -16.127 12.808 1.00 87.81 191 PHE A CA 1
ATOM 1530 C C . PHE A 1 191 ? 6.396 -16.520 12.566 1.00 87.81 191 PHE A C 1
ATOM 1532 O O . PHE A 1 191 ? 5.694 -16.907 13.498 1.00 87.81 191 PHE A O 1
ATOM 1539 N N . GLY A 1 192 ? 5.938 -16.440 11.319 1.00 87.69 192 GLY A N 1
ATOM 1540 C CA . GLY A 1 192 ? 4.579 -16.838 10.969 1.00 87.69 192 GLY A CA 1
ATOM 1541 C C . GLY A 1 192 ? 4.098 -16.295 9.632 1.00 87.69 192 GLY A C 1
ATOM 1542 O O . GLY A 1 192 ? 4.789 -15.534 8.948 1.00 87.69 192 GLY A O 1
ATOM 1543 N N . MET A 1 193 ? 2.887 -16.709 9.257 1.00 86.62 193 MET A N 1
ATOM 1544 C CA . MET A 1 193 ? 2.211 -16.182 8.076 1.00 86.62 193 MET A CA 1
ATOM 1545 C C . MET A 1 193 ? 1.843 -14.715 8.282 1.00 86.62 193 MET A C 1
ATOM 1547 O O . MET A 1 193 ? 1.303 -14.341 9.322 1.00 86.62 193 MET A O 1
ATOM 1551 N N . VAL A 1 194 ? 2.102 -13.907 7.261 1.00 84.94 194 VAL A N 1
ATOM 1552 C CA . VAL A 1 194 ? 1.643 -12.523 7.191 1.00 84.94 194 VAL A CA 1
ATOM 1553 C C . VAL A 1 194 ? 0.174 -12.527 6.756 1.00 84.94 194 VAL A C 1
ATOM 1555 O O . VAL A 1 194 ? -0.175 -13.239 5.811 1.00 84.94 194 VAL A O 1
ATOM 1558 N N . LYS A 1 195 ? -0.678 -11.776 7.461 1.00 73.50 195 LYS A N 1
ATOM 1559 C CA . LYS A 1 195 ? -2.127 -11.691 7.224 1.00 73.50 195 LYS A CA 1
ATOM 1560 C C . LYS A 1 195 ? -2.525 -10.288 6.773 1.00 73.50 195 LYS A C 1
ATOM 1562 O O . LYS A 1 195 ? -2.001 -9.313 7.341 1.00 73.50 195 LYS A O 1
#

Solvent-accessible surface area (backbone atoms only — not comparable to full-atom values): 10934 Å² total; per-residue (Å²): 109,37,90,53,53,24,28,23,85,55,46,47,49,71,25,31,67,47,57,43,45,60,48,51,73,78,49,73,87,52,78,69,38,39,32,35,26,60,55,24,30,34,39,76,87,83,65,47,77,41,68,68,55,100,74,68,44,41,88,85,81,71,44,71,54,94,78,38,47,77,37,73,45,69,32,29,30,71,36,49,53,69,34,37,38,39,30,43,67,74,51,65,43,58,33,85,63,50,75,88,55,95,41,88,82,54,87,52,75,39,44,20,34,49,49,25,51,71,86,41,75,62,86,67,89,59,43,78,50,82,34,60,20,70,66,62,98,32,56,60,44,80,48,68,32,50,79,62,21,28,33,36,39,28,44,20,55,85,61,34,98,29,33,92,72,45,62,97,63,34,59,45,48,55,90,36,50,47,22,41,50,44,32,29,64,31,58,70,97,58,51,43,75,54,117

Mean predicted aligned error: 5.71 Å

Secondary structure (DSSP, 8-state):
---SSTTTTTS-TT-EEEEESHHHHHS---TT-EEEEEEEEE-TTT--EEEPPTT-B-TTT--B-TTSEEEEEEEEEEE-TT-EEEEEEEEEEEGGG--SSS-TT--SEEEEEEEEETTEEP--TT-SSPPB--SSSS--EEEEPPTTEEEEE-SSGGG--STTT-GGG-SEEGGGEEEEEEEEEESGGG-EE--

Organism: NCBI:txid1501329

Radius of gyration: 17.54 Å; Cα contacts (8 Å, |Δi|>4): 434; chains: 1; bounding box: 44×36×43 Å